Protein AF-A0A0P9CEZ9-F1 (afdb_monomer)

Secondary structure (DSSP, 8-state):
-HHHHHHHHHHHHHHHHHHHHH--SSTHHHHHHHHHHHTS-GGG--SSTHHHHHHHHHHHHHHHHHHHHHHHHHHHHHHHHHHHHHHHHHHHHHHHTTTS------B-HHHHHHHTT--HHHHHHHHHHSTTTSPPEE-TTS-EEB-HHHHHHHHHHHHHHHTT--HHHHHHHHHTT-SSSS-TTSS-HHHHHHHHHHHHHTT--HHHHHHHHT--HHHHHHHHHHHHT-----

Foldseek 3Di:
DVVVVVVVVVVLVVLLVVCVVVDPDPCSVLSVVLVVLVPDDPVPDDPDDDNVVSVVVVVVSVVVVVVVVVVVVVVVVVVVVVVVVVVVVVVVVVVVVPPPPPPQPWADLVRLCVVLVHDSVVSVVCCVLQVVLQDFDDDPVNHGTHGVSNSVLVNLVVLCVVVVNDSVVNNVVSVVDDPDDPDPPPPPVVNVLVLLVVCVVVVDDLVVSCVVSVHDSVVSVVSVVVVVPPDPPD

Sequence (234 aa):
MTYLYIYGVILILLVGVYILSKNKDGKSRNFLYGVNTLLRPHSQLDSSGDDAEAILLLEEMYKEFTLGLEDVQLKNQELQHQVEQMREELASIKGVNAGLPMSASTLTTKDIAHMIGSAESTVRKWEKEFGEYIPKFNDPSGSKRHNEEALRVFFQIKFLRDRRVPTDAIKEELAQGHNESPKKDELDDTAYHQAVQELLNKGLSASEVAQNLGVSVTEIQILQDKLTFTPSIF

Organism: NCBI:txid471514

Radius of gyration: 28.67 Å; Cα contacts (8 Å, |Δi|>4): 119; chains: 1; bounding box: 53×40×86 Å

pLDDT: mean 75.71, std 16.14, range [37.53, 97.75]

Mean predicted aligned error: 18.6 Å

Nearest PDB structures (foldseek):
  3d71-assembly1_A-2  TM=5.070E-01  e=3.505E-02  Bacillus subtilis
  3d6y-assembly1_A  TM=5.618E-01  e=9.653E-02  Bacillus subtilis
  5xql-assembly1_A  TM=5.144E-01  e=7.707E-02  Pseudomonas aeruginosa
  3iao-assembly1_A-2  TM=5.534E-01  e=1.431E-01  Bacillus subtilis
  3d70-assembly1_A-2  TM=5.010E-01  e=1.431E-01  synthetic construct

Structure (mmCIF, N/CA/C/O backbone):
data_AF-A0A0P9CEZ9-F1
#
_entry.id   AF-A0A0P9CEZ9-F1
#
loop_
_atom_site.group_PDB
_atom_site.id
_atom_site.type_symbol
_atom_site.label_atom_id
_at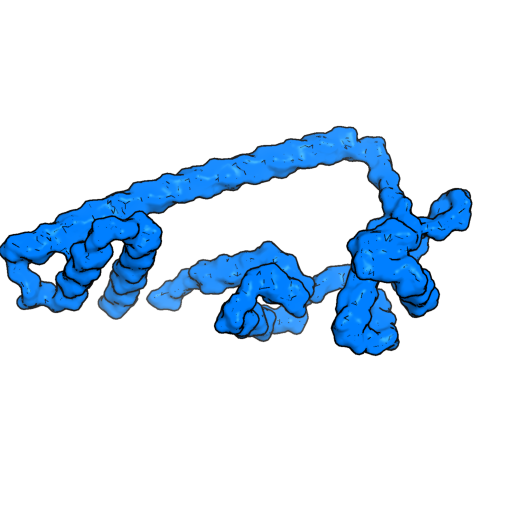om_site.label_alt_id
_atom_site.label_comp_id
_atom_site.label_asym_id
_atom_site.label_entity_id
_atom_site.label_seq_id
_atom_site.pdbx_PDB_ins_code
_atom_site.Cartn_x
_atom_site.Cartn_y
_atom_site.Cartn_z
_atom_site.occupancy
_atom_site.B_iso_or_equiv
_atom_site.auth_seq_id
_atom_site.auth_comp_id
_atom_site.aut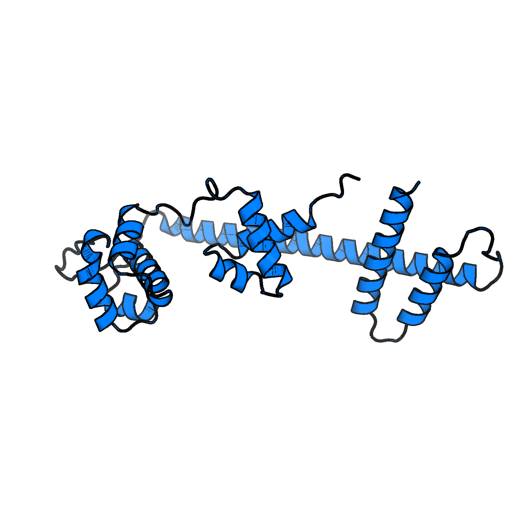h_asym_id
_atom_site.auth_atom_id
_atom_site.pdbx_PDB_model_num
ATOM 1 N N . MET A 1 1 ? 30.380 -13.404 -28.082 1.00 53.84 1 MET A N 1
ATOM 2 C CA . MET A 1 1 ? 29.766 -12.830 -29.302 1.00 53.84 1 MET A CA 1
ATOM 3 C C . MET A 1 1 ? 28.250 -12.700 -29.170 1.00 53.84 1 MET A C 1
ATOM 5 O O . MET A 1 1 ? 27.741 -11.625 -29.433 1.00 53.84 1 MET A O 1
ATOM 9 N N . THR A 1 2 ? 27.528 -13.726 -28.708 1.00 59.88 2 THR A N 1
ATOM 10 C CA . THR A 1 2 ? 26.059 -13.700 -28.527 1.00 59.88 2 THR A CA 1
ATOM 11 C C . THR A 1 2 ? 25.557 -12.655 -27.525 1.00 59.88 2 THR A C 1
ATOM 13 O O . THR A 1 2 ? 24.589 -11.964 -27.815 1.00 59.88 2 THR A O 1
ATOM 16 N N . TYR A 1 3 ? 26.236 -12.471 -26.391 1.00 51.69 3 TYR A N 1
ATOM 17 C CA . TYR A 1 3 ? 25.799 -11.516 -25.363 1.00 51.69 3 TYR A CA 1
ATOM 18 C C . TYR A 1 3 ? 25.870 -10.054 -25.814 1.00 51.69 3 TYR A C 1
ATOM 20 O O . TYR A 1 3 ? 24.911 -9.314 -25.638 1.00 51.69 3 TYR A O 1
ATOM 28 N N . LEU A 1 4 ? 26.949 -9.656 -26.497 1.00 62.66 4 LEU A N 1
ATOM 29 C CA . LEU A 1 4 ? 27.101 -8.294 -27.026 1.00 62.66 4 LEU A CA 1
ATOM 30 C C . LEU A 1 4 ? 25.961 -7.924 -27.993 1.00 62.66 4 LEU A C 1
ATOM 32 O O . LEU A 1 4 ? 25.477 -6.796 -27.989 1.00 62.66 4 LEU A O 1
ATOM 36 N N . TYR A 1 5 ? 25.503 -8.901 -28.780 1.00 68.19 5 TYR A N 1
ATOM 37 C CA . TYR A 1 5 ? 24.380 -8.736 -29.697 1.00 68.19 5 TYR A CA 1
ATOM 38 C C . TYR A 1 5 ? 23.050 -8.561 -28.949 1.00 68.19 5 TYR A C 1
ATOM 40 O O . TYR A 1 5 ? 22.277 -7.665 -29.275 1.00 68.19 5 TYR A O 1
ATOM 48 N N . ILE A 1 6 ? 22.806 -9.359 -27.904 1.00 64.75 6 ILE A N 1
ATOM 49 C CA . ILE A 1 6 ? 21.591 -9.264 -27.079 1.00 64.75 6 ILE A CA 1
ATOM 50 C C . ILE A 1 6 ? 21.513 -7.898 -26.378 1.00 64.75 6 ILE A C 1
ATOM 52 O O . ILE A 1 6 ? 20.481 -7.233 -26.461 1.00 64.75 6 ILE A O 1
ATOM 56 N N . TYR A 1 7 ? 22.608 -7.437 -25.764 1.00 67.62 7 TYR A N 1
ATOM 57 C CA . TYR A 1 7 ? 22.658 -6.120 -25.117 1.00 67.62 7 TYR A CA 1
ATOM 58 C C . TYR A 1 7 ? 22.457 -4.972 -26.115 1.00 67.62 7 TYR A C 1
ATOM 60 O O . TYR A 1 7 ? 21.738 -4.020 -25.813 1.00 67.62 7 TYR A O 1
ATOM 68 N N . GLY A 1 8 ? 23.016 -5.085 -27.326 1.00 73.31 8 GLY A N 1
ATOM 69 C CA . GLY A 1 8 ? 22.790 -4.115 -28.399 1.00 73.31 8 GLY A CA 1
ATOM 70 C C . GLY A 1 8 ? 21.319 -4.025 -28.815 1.00 73.31 8 GLY A C 1
ATOM 71 O O . GLY A 1 8 ? 20.773 -2.930 -28.923 1.00 73.31 8 GLY A O 1
ATOM 72 N N . VAL A 1 9 ? 20.643 -5.167 -28.974 1.00 71.25 9 VAL A N 1
ATOM 73 C CA . VAL A 1 9 ? 19.217 -5.213 -29.341 1.00 71.25 9 VAL A CA 1
ATOM 74 C C . VAL A 1 9 ? 18.332 -4.624 -28.238 1.00 71.25 9 VAL A C 1
ATOM 76 O O . VAL A 1 9 ? 17.418 -3.857 -28.535 1.00 71.25 9 VAL A O 1
ATOM 79 N N . ILE A 1 10 ? 18.615 -4.926 -26.967 1.00 73.56 10 ILE A N 1
ATOM 80 C CA . ILE A 1 10 ? 17.861 -4.377 -25.829 1.00 73.56 10 ILE A CA 1
ATOM 81 C C . ILE A 1 10 ? 18.022 -2.853 -25.751 1.00 73.56 10 ILE A C 1
ATOM 83 O O . ILE A 1 10 ? 17.029 -2.142 -25.595 1.00 73.56 10 ILE A O 1
ATOM 87 N N . LEU A 1 11 ? 19.245 -2.340 -25.914 1.00 75.31 11 LEU A N 1
ATOM 88 C CA . LEU A 1 11 ? 19.515 -0.901 -25.915 1.00 75.31 11 LEU A CA 1
ATOM 89 C C . LEU A 1 11 ? 18.740 -0.190 -27.035 1.00 75.31 11 LEU A C 1
ATOM 91 O O . LEU A 1 11 ? 18.085 0.822 -26.791 1.00 75.31 11 LEU A O 1
ATOM 95 N N . ILE A 1 12 ? 18.754 -0.756 -28.245 1.00 76.44 12 ILE A N 1
ATOM 96 C CA . ILE A 1 12 ? 18.021 -0.230 -29.404 1.00 76.44 12 ILE A CA 1
ATOM 97 C C . ILE A 1 12 ? 16.508 -0.184 -29.136 1.00 76.44 12 ILE A C 1
ATOM 99 O O . ILE A 1 12 ? 15.851 0.803 -29.472 1.00 76.44 12 ILE A O 1
ATOM 103 N N . LEU A 1 13 ? 15.949 -1.220 -28.502 1.00 76.75 13 LEU A N 1
ATOM 104 C CA . LEU A 1 13 ? 14.529 -1.263 -28.145 1.00 76.75 13 LEU A CA 1
ATOM 105 C C . LEU A 1 13 ? 14.163 -0.201 -27.102 1.00 76.75 13 LEU A C 1
ATOM 107 O O . LEU A 1 13 ? 13.154 0.484 -27.267 1.00 76.75 13 LEU A O 1
ATOM 111 N N . LEU A 1 14 ? 14.984 -0.021 -26.063 1.00 75.00 14 LEU A N 1
ATOM 112 C CA . LEU A 1 14 ? 14.752 0.990 -25.024 1.00 75.00 14 LEU A CA 1
ATOM 113 C C . LEU A 1 14 ? 14.814 2.414 -25.588 1.00 75.00 14 LEU A C 1
ATOM 115 O O . LEU A 1 14 ? 13.934 3.230 -25.302 1.00 75.00 14 LEU A O 1
ATOM 119 N N . VAL A 1 15 ? 15.799 2.689 -26.446 1.00 73.38 15 VAL A N 1
ATOM 120 C CA . VAL A 1 15 ? 15.917 3.966 -27.162 1.00 73.38 15 VAL A CA 1
ATOM 121 C C . VAL A 1 15 ? 14.693 4.181 -28.062 1.00 73.38 15 VAL A C 1
ATOM 123 O O . VAL A 1 15 ? 14.093 5.255 -28.042 1.00 73.38 15 VAL A O 1
ATOM 126 N N . GLY A 1 16 ? 14.236 3.143 -28.769 1.00 71.56 16 GLY A N 1
ATOM 127 C CA . GLY A 1 16 ? 13.037 3.211 -29.606 1.00 71.56 16 GLY A CA 1
ATOM 128 C C . GLY A 1 16 ? 11.755 3.519 -28.838 1.00 71.56 16 GLY A C 1
ATOM 129 O O . GLY A 1 16 ? 10.977 4.373 -29.264 1.00 71.56 16 GLY A O 1
ATOM 130 N N . VAL A 1 17 ? 11.548 2.887 -27.681 1.00 75.69 17 VAL A N 1
ATOM 131 C CA . VAL A 1 17 ? 10.400 3.170 -26.804 1.00 75.69 17 VAL A CA 1
ATOM 132 C C . VAL A 1 17 ? 10.460 4.602 -26.266 1.00 75.69 17 VAL A C 1
ATOM 134 O O . VAL A 1 17 ? 9.444 5.300 -26.279 1.00 75.69 17 VAL A O 1
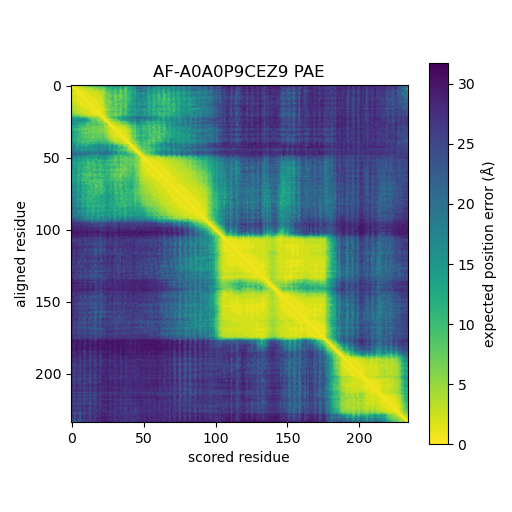ATOM 137 N N . TYR A 1 18 ? 11.639 5.073 -25.851 1.00 74.19 18 TYR A N 1
ATOM 138 C CA . TYR A 1 18 ? 11.831 6.449 -25.388 1.00 74.19 18 TYR A CA 1
ATOM 139 C C . TYR A 1 18 ? 11.480 7.476 -26.475 1.00 74.19 18 TYR A C 1
ATOM 141 O O . TYR A 1 18 ? 10.732 8.425 -26.230 1.00 74.19 18 TYR A O 1
ATOM 149 N N . ILE A 1 19 ? 11.958 7.259 -27.701 1.00 67.00 19 ILE A N 1
ATOM 150 C CA . ILE A 1 19 ? 11.694 8.147 -28.838 1.00 67.00 19 ILE A CA 1
ATOM 151 C C . ILE A 1 19 ? 10.211 8.132 -29.209 1.00 67.00 19 ILE A C 1
ATOM 153 O O . ILE A 1 19 ? 9.634 9.196 -29.424 1.00 67.00 19 ILE A O 1
ATOM 157 N N . LEU A 1 20 ? 9.577 6.956 -29.263 1.00 69.06 20 LEU A N 1
ATOM 158 C CA . LEU A 1 20 ? 8.142 6.831 -29.549 1.00 69.06 20 LEU A CA 1
ATOM 159 C C . LEU A 1 20 ? 7.277 7.523 -28.486 1.00 69.06 20 LEU A C 1
ATOM 161 O O . LEU A 1 20 ? 6.241 8.090 -28.817 1.00 69.06 20 LEU A O 1
ATOM 165 N N . SER A 1 21 ? 7.720 7.515 -27.228 1.00 72.44 21 SER A N 1
ATOM 166 C CA . SER A 1 21 ? 7.066 8.217 -26.119 1.00 72.44 21 SER A CA 1
ATOM 167 C C . SER A 1 21 ? 7.176 9.746 -26.240 1.00 72.44 21 SER A C 1
ATOM 169 O O . SER A 1 21 ? 6.230 10.471 -25.924 1.00 72.44 21 SER A O 1
ATOM 171 N N . LYS A 1 22 ? 8.310 10.253 -26.742 1.00 67.38 22 LYS A N 1
ATOM 172 C CA . LYS A 1 22 ? 8.598 11.695 -26.852 1.00 67.38 22 LYS A CA 1
ATOM 173 C C . LYS A 1 22 ? 8.140 12.342 -28.164 1.00 67.38 22 LYS A C 1
ATOM 175 O O . LYS A 1 22 ? 7.809 13.525 -28.151 1.00 67.38 22 LYS A O 1
ATOM 180 N N . ASN A 1 23 ? 8.111 11.618 -29.285 1.00 60.94 23 ASN A N 1
ATOM 181 C CA . ASN A 1 23 ? 7.825 12.191 -30.606 1.00 60.94 23 ASN A CA 1
ATOM 182 C C . ASN A 1 23 ? 6.367 11.990 -31.042 1.00 60.94 23 ASN A C 1
ATOM 184 O O . ASN A 1 23 ? 5.989 10.911 -31.495 1.00 60.94 23 ASN A O 1
ATOM 188 N N . LYS A 1 24 ? 5.577 13.070 -31.031 1.00 58.19 24 LYS A N 1
ATOM 189 C CA . LYS A 1 24 ? 4.274 13.132 -31.723 1.00 58.19 24 LYS A CA 1
ATOM 190 C C . LYS A 1 24 ? 4.394 13.476 -33.221 1.00 58.19 24 LYS A C 1
ATOM 192 O O . LYS A 1 24 ? 3.419 13.325 -33.951 1.00 58.19 24 LYS A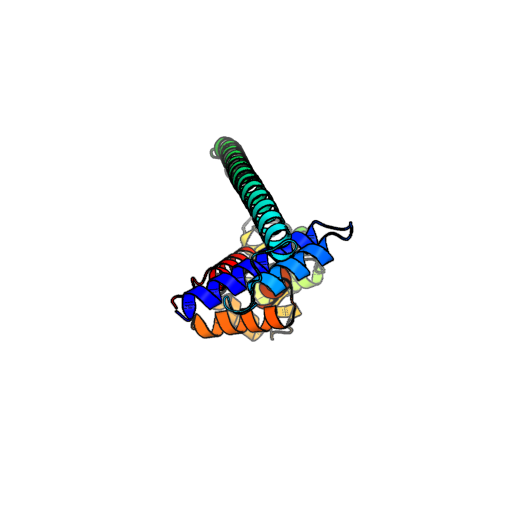 O 1
ATOM 197 N N . ASP A 1 25 ? 5.591 13.841 -33.696 1.00 57.47 25 ASP A N 1
ATOM 198 C CA . ASP A 1 25 ? 5.777 14.600 -34.947 1.00 57.47 25 ASP A CA 1
ATOM 199 C C . ASP A 1 25 ? 6.390 13.801 -36.122 1.00 57.47 25 ASP A C 1
ATOM 201 O O . ASP A 1 25 ? 7.078 14.348 -36.979 1.00 57.47 25 ASP A O 1
ATOM 205 N N . GLY A 1 26 ? 6.172 12.483 -36.201 1.00 56.62 26 GLY A N 1
ATOM 206 C CA . GLY A 1 26 ? 6.503 11.695 -37.407 1.00 56.62 26 GLY A CA 1
ATOM 207 C C . GLY A 1 26 ? 7.975 11.281 -37.596 1.00 56.62 26 GLY A C 1
ATOM 208 O O . GLY A 1 26 ? 8.272 10.505 -38.506 1.00 56.62 26 GLY A O 1
ATOM 209 N N . LYS A 1 27 ? 8.888 11.683 -36.701 1.00 58.06 27 LYS A N 1
ATOM 210 C CA . LYS A 1 27 ? 1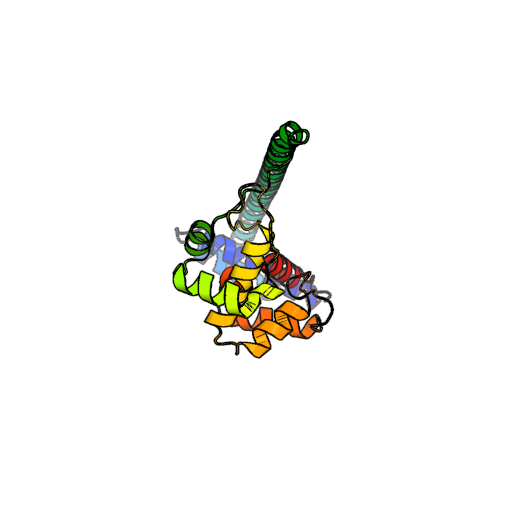0.308 11.254 -36.683 1.00 58.06 27 LYS A CA 1
ATOM 211 C C . LYS A 1 27 ? 10.522 9.753 -36.396 1.00 58.06 27 LYS A C 1
ATOM 213 O O . LYS A 1 27 ? 11.623 9.239 -36.578 1.00 58.06 27 LYS A O 1
ATOM 218 N N . SER A 1 28 ? 9.478 9.024 -35.991 1.00 62.16 28 SER A N 1
ATOM 219 C CA . SER A 1 28 ? 9.532 7.580 -35.715 1.00 62.16 28 SER A CA 1
ATOM 220 C C . SER A 1 28 ? 9.876 6.730 -36.945 1.00 62.16 28 SER A C 1
ATOM 222 O O . SER A 1 28 ? 10.498 5.680 -36.802 1.00 62.16 28 SER A O 1
ATOM 224 N N . ARG A 1 29 ? 9.528 7.187 -38.158 1.00 61.91 29 ARG A N 1
ATOM 225 C CA . ARG A 1 29 ? 9.850 6.469 -39.406 1.00 61.91 29 ARG A CA 1
ATOM 226 C C . ARG A 1 29 ? 11.350 6.443 -39.696 1.00 61.91 29 ARG A C 1
ATOM 228 O O . ARG A 1 29 ? 11.866 5.390 -40.057 1.00 61.91 29 ARG A O 1
ATOM 235 N N . ASN A 1 30 ? 12.043 7.558 -39.477 1.00 61.47 30 ASN A N 1
ATOM 236 C CA . ASN A 1 30 ? 13.483 7.655 -39.725 1.00 61.47 30 ASN A CA 1
ATOM 237 C C . ASN A 1 30 ? 14.283 6.849 -38.690 1.00 61.47 30 ASN A C 1
ATOM 239 O O . ASN A 1 30 ? 15.271 6.213 -39.042 1.00 61.47 30 ASN A O 1
ATOM 243 N N . PHE A 1 31 ? 13.805 6.784 -37.441 1.00 63.75 31 PHE A N 1
ATOM 244 C CA . PHE A 1 31 ? 14.401 5.925 -36.415 1.00 63.75 31 PHE A CA 1
ATOM 245 C C . PHE A 1 31 ? 14.290 4.435 -36.767 1.00 63.75 31 PHE A C 1
ATOM 247 O O . PHE A 1 31 ? 15.283 3.714 -36.730 1.00 63.75 31 PHE A O 1
ATOM 254 N N . LEU A 1 32 ? 13.097 3.971 -37.161 1.00 65.81 32 LEU A N 1
ATOM 255 C CA . LEU A 1 32 ? 12.902 2.578 -37.581 1.00 65.81 32 LEU A CA 1
ATOM 256 C C . LEU A 1 32 ? 13.760 2.224 -38.801 1.00 65.81 32 LEU A C 1
ATOM 258 O O . LEU A 1 32 ? 14.251 1.101 -38.890 1.00 65.81 32 LEU A O 1
ATOM 262 N N . TYR A 1 33 ? 13.967 3.178 -39.713 1.00 66.44 33 TYR A N 1
ATOM 263 C CA . TYR A 1 33 ? 14.865 3.006 -40.850 1.00 66.44 33 TYR A CA 1
ATOM 264 C C . TYR A 1 33 ? 16.323 2.831 -40.397 1.00 66.44 33 TYR A C 1
ATOM 266 O O . TYR A 1 33 ? 16.945 1.837 -40.759 1.00 66.44 33 TYR A O 1
ATOM 274 N N . GLY A 1 34 ? 16.830 3.706 -39.518 1.00 63.91 34 GLY A N 1
ATOM 275 C CA . GLY A 1 34 ? 18.191 3.603 -38.974 1.00 63.91 34 GLY A CA 1
ATOM 276 C C . GLY A 1 34 ? 18.445 2.321 -38.174 1.00 63.91 34 GLY A C 1
ATOM 277 O O . GLY A 1 34 ? 19.480 1.678 -38.341 1.00 63.91 34 GLY A O 1
ATOM 278 N N . VAL A 1 35 ? 17.471 1.876 -37.373 1.00 66.12 35 VAL A N 1
ATOM 279 C CA . VAL A 1 35 ? 17.551 0.589 -36.659 1.00 66.12 35 VAL A CA 1
ATOM 280 C C . VAL A 1 35 ? 17.603 -0.589 -37.631 1.00 66.12 35 VAL A C 1
ATOM 282 O O . VAL A 1 35 ? 18.395 -1.511 -37.443 1.00 66.12 35 VAL A O 1
ATOM 285 N N . ASN A 1 36 ? 16.789 -0.565 -38.687 1.00 66.31 36 ASN A N 1
ATOM 286 C CA . ASN A 1 36 ? 16.784 -1.626 -39.689 1.00 66.31 36 ASN A CA 1
ATOM 287 C C . ASN A 1 36 ? 18.107 -1.675 -40.475 1.00 66.31 36 ASN A C 1
ATOM 289 O O . ASN A 1 36 ? 18.580 -2.762 -40.794 1.00 66.31 36 ASN A O 1
ATOM 293 N N . THR A 1 37 ? 18.737 -0.524 -40.731 1.00 65.62 37 THR A N 1
ATOM 294 C CA . THR A 1 37 ? 20.077 -0.443 -41.334 1.00 65.62 37 THR A CA 1
ATOM 295 C C . THR A 1 37 ? 21.151 -1.041 -40.419 1.00 65.62 37 THR A C 1
ATOM 297 O O . THR A 1 37 ? 21.967 -1.830 -40.887 1.00 65.62 37 THR A O 1
ATOM 300 N N . LEU A 1 38 ? 21.115 -0.775 -39.108 1.00 59.38 38 LEU A N 1
ATOM 301 C CA . LEU A 1 38 ? 22.063 -1.361 -38.142 1.00 59.38 38 LEU A CA 1
ATOM 302 C C . LEU A 1 38 ? 21.937 -2.881 -37.984 1.00 59.38 38 LEU A C 1
ATOM 304 O O . LEU A 1 38 ? 22.911 -3.549 -37.642 1.00 59.38 38 LEU A O 1
ATOM 308 N N . LEU A 1 39 ? 20.745 -3.429 -38.222 1.00 65.44 39 LEU A N 1
ATOM 309 C CA . LEU A 1 39 ? 20.491 -4.870 -38.176 1.00 65.44 39 LEU A CA 1
ATOM 310 C C . LEU A 1 39 ? 20.911 -5.594 -39.467 1.00 65.44 39 LEU A C 1
ATOM 312 O O . LEU A 1 39 ? 20.898 -6.828 -39.498 1.00 65.44 39 LEU A O 1
ATOM 316 N N . ARG A 1 40 ? 21.292 -4.870 -40.533 1.00 65.19 40 ARG A N 1
ATOM 317 C CA . ARG A 1 40 ? 21.790 -5.503 -41.761 1.00 65.19 40 ARG A CA 1
ATOM 318 C C . ARG A 1 40 ? 23.195 -6.077 -41.548 1.00 65.19 40 ARG A C 1
ATOM 320 O O . ARG A 1 40 ? 24.030 -5.451 -40.893 1.00 65.19 40 ARG A O 1
ATOM 327 N N . PRO A 1 41 ? 23.503 -7.251 -42.133 1.00 62.03 41 PRO A N 1
ATOM 328 C CA . PRO A 1 41 ? 24.854 -7.800 -42.108 1.00 62.03 41 PRO A CA 1
ATOM 329 C C . PRO A 1 41 ? 25.851 -6.784 -42.679 1.00 62.03 41 PRO A C 1
ATOM 331 O O . PRO A 1 41 ? 25.633 -6.268 -43.774 1.00 62.03 41 PRO A O 1
ATOM 334 N N . HIS A 1 42 ? 26.965 -6.529 -41.983 1.00 54.00 42 HIS A N 1
ATOM 335 C CA . HIS A 1 42 ? 27.961 -5.516 -42.375 1.00 54.00 42 HIS A CA 1
ATOM 336 C C . HIS A 1 42 ? 28.536 -5.690 -43.794 1.00 54.00 42 HIS A C 1
ATOM 338 O O . HIS A 1 42 ? 29.088 -4.750 -44.349 1.00 54.00 42 HIS A O 1
ATOM 344 N N . SER A 1 43 ? 28.381 -6.866 -44.410 1.00 49.34 43 SER A N 1
ATOM 345 C CA . SER A 1 43 ? 28.750 -7.134 -45.805 1.00 49.34 43 SER A CA 1
ATOM 346 C C . SER A 1 43 ? 27.786 -6.543 -46.850 1.00 49.34 43 SER A C 1
ATOM 348 O O . SER A 1 43 ? 28.007 -6.753 -48.038 1.00 49.34 43 SER A O 1
ATOM 350 N N . GLN A 1 44 ? 26.692 -5.893 -46.432 1.00 56.62 44 GLN A N 1
ATOM 351 C CA . GLN A 1 44 ? 25.642 -5.334 -47.302 1.00 56.62 44 GLN A CA 1
ATOM 352 C C . GLN A 1 44 ? 25.424 -3.824 -47.123 1.00 56.62 44 GLN A C 1
ATOM 354 O O . GLN A 1 44 ? 24.510 -3.277 -47.735 1.00 56.62 44 GLN A O 1
ATOM 359 N N . LEU A 1 45 ? 26.217 -3.166 -46.275 1.00 57.12 45 LEU A N 1
ATOM 360 C CA . LEU A 1 45 ? 26.164 -1.715 -46.112 1.00 57.12 45 LEU A CA 1
ATOM 361 C C . LEU A 1 45 ? 26.993 -1.088 -47.230 1.00 57.12 45 LEU A C 1
ATOM 363 O O . LEU A 1 45 ? 28.204 -1.308 -47.304 1.00 57.12 45 LEU A O 1
ATOM 367 N N . ASP A 1 46 ? 26.328 -0.363 -48.123 1.00 57.81 46 ASP A N 1
ATOM 368 C CA . ASP A 1 46 ? 27.011 0.373 -49.179 1.00 57.81 46 ASP A CA 1
ATOM 369 C C . ASP A 1 46 ? 27.542 1.666 -48.556 1.00 57.81 46 ASP A C 1
ATOM 371 O O . ASP A 1 46 ? 26.816 2.389 -47.875 1.00 57.81 46 ASP A O 1
ATOM 375 N N . SER A 1 47 ? 28.823 1.978 -48.736 1.00 56.88 47 SER A N 1
ATOM 376 C CA . SER A 1 47 ? 29.462 3.129 -48.079 1.00 56.88 47 SER A CA 1
ATOM 377 C C . SER A 1 47 ? 29.012 4.485 -48.649 1.00 56.88 47 SER A C 1
ATOM 379 O O . SER A 1 47 ? 29.711 5.483 -48.471 1.00 56.88 47 SER A O 1
ATOM 381 N N . SER A 1 48 ? 27.899 4.536 -49.389 1.00 60.47 48 SER A N 1
ATOM 382 C CA . SER A 1 48 ? 27.439 5.717 -50.115 1.00 60.47 48 SER A CA 1
ATOM 383 C C . SER A 1 48 ? 26.034 6.168 -49.695 1.00 60.47 48 SER A C 1
ATOM 385 O O . SER A 1 48 ? 25.083 5.393 -49.672 1.00 60.47 48 SER A O 1
ATOM 387 N N . GLY A 1 49 ? 25.936 7.463 -49.374 1.00 64.00 49 GLY A N 1
ATOM 388 C CA . GLY A 1 49 ? 24.698 8.240 -49.269 1.00 64.00 49 GLY A CA 1
ATOM 389 C C . GLY A 1 49 ? 23.834 7.948 -48.046 1.00 64.00 49 GLY A C 1
ATOM 390 O O . GLY A 1 49 ? 23.984 8.589 -47.007 1.00 64.00 49 GLY A O 1
ATOM 391 N N . ASP A 1 50 ? 22.920 6.994 -48.189 1.00 67.31 50 ASP A N 1
ATOM 392 C CA . ASP A 1 50 ? 21.738 6.887 -47.327 1.00 67.31 50 ASP A CA 1
ATOM 393 C C . ASP A 1 50 ? 22.035 6.171 -45.999 1.00 67.31 50 ASP A C 1
ATOM 395 O O . ASP A 1 50 ? 21.498 6.533 -44.950 1.00 67.31 50 ASP A O 1
ATOM 399 N N . ASP A 1 51 ? 22.936 5.183 -46.014 1.00 68.00 51 ASP A N 1
ATOM 400 C CA . ASP A 1 51 ? 23.323 4.445 -44.805 1.00 68.00 51 ASP A CA 1
ATOM 401 C C . ASP A 1 51 ? 24.177 5.319 -43.864 1.00 68.00 51 ASP A C 1
ATOM 403 O O . ASP A 1 51 ? 24.060 5.222 -42.641 1.00 68.00 51 ASP A O 1
ATOM 407 N N . ALA A 1 52 ? 24.986 6.231 -44.416 1.00 71.62 52 ALA A N 1
ATOM 408 C CA . ALA A 1 52 ? 25.787 7.176 -43.635 1.00 71.62 52 ALA A CA 1
ATOM 409 C C . ALA A 1 52 ? 24.916 8.238 -42.942 1.00 71.62 52 ALA A C 1
ATOM 411 O O . ALA A 1 52 ? 25.145 8.555 -41.774 1.00 71.62 52 ALA A O 1
ATOM 412 N N . GLU A 1 53 ? 23.892 8.752 -43.630 1.00 76.00 53 GLU A N 1
ATOM 413 C CA . GLU A 1 53 ? 22.932 9.698 -43.048 1.00 76.00 53 GLU A CA 1
ATOM 414 C C . GLU A 1 53 ? 22.105 9.040 -41.931 1.00 76.00 53 GLU A C 1
ATOM 416 O O . GLU A 1 53 ? 21.915 9.629 -40.864 1.00 76.00 53 GLU A O 1
ATOM 421 N N . ALA A 1 54 ? 21.690 7.783 -42.121 1.00 70.44 54 ALA A N 1
ATOM 422 C CA . ALA A 1 54 ? 20.975 7.018 -41.102 1.00 70.44 54 ALA A CA 1
ATOM 423 C C . ALA A 1 54 ? 21.818 6.772 -39.836 1.00 70.44 54 ALA A C 1
ATOM 425 O O . ALA A 1 54 ? 21.292 6.857 -38.724 1.00 70.44 54 ALA A O 1
ATOM 426 N N . ILE A 1 55 ? 23.120 6.497 -39.989 1.00 73.06 55 ILE A N 1
ATOM 427 C CA . ILE A 1 55 ? 24.046 6.326 -38.859 1.00 73.06 55 ILE A CA 1
ATOM 428 C C . ILE A 1 55 ? 24.245 7.649 -38.110 1.00 73.06 55 ILE A C 1
ATOM 430 O O . ILE A 1 55 ? 24.132 7.665 -36.885 1.00 73.06 55 ILE A O 1
ATOM 434 N N . LEU A 1 56 ? 24.478 8.760 -38.821 1.00 76.69 56 LEU A N 1
ATOM 435 C CA . LEU A 1 56 ? 24.643 10.082 -38.201 1.00 76.69 56 LEU A CA 1
ATOM 436 C C . LEU A 1 56 ? 23.399 10.511 -37.416 1.00 76.69 56 LEU A C 1
ATOM 438 O O . LEU A 1 56 ? 23.521 10.994 -36.290 1.00 76.69 56 LEU A O 1
ATOM 442 N N . LEU A 1 57 ? 22.205 10.277 -37.970 1.00 76.00 57 LEU A N 1
ATOM 443 C CA . LEU A 1 57 ? 20.951 10.545 -37.270 1.00 76.00 57 LEU A CA 1
ATOM 444 C C . LEU A 1 57 ? 20.847 9.715 -35.984 1.00 76.00 57 LEU A C 1
ATOM 446 O O . LEU A 1 57 ? 20.426 10.220 -34.947 1.00 76.00 57 LEU A O 1
ATOM 450 N N . LEU A 1 58 ? 21.244 8.444 -36.026 1.00 71.44 58 LEU A N 1
ATOM 451 C CA . LEU A 1 58 ? 21.179 7.568 -34.860 1.00 71.44 58 LEU A CA 1
ATOM 452 C C . LEU A 1 58 ? 22.191 7.968 -33.775 1.00 71.44 58 LEU A C 1
ATOM 454 O O . LEU A 1 58 ? 21.856 7.921 -32.591 1.00 71.44 58 LEU A O 1
ATOM 458 N N . GLU A 1 59 ? 23.386 8.426 -34.159 1.00 76.38 59 GLU A N 1
ATOM 459 C CA . GLU A 1 59 ? 24.355 9.019 -33.228 1.00 76.38 59 GLU A CA 1
ATOM 460 C C . GLU A 1 59 ? 23.821 10.298 -32.570 1.00 76.38 59 GLU A C 1
ATOM 462 O O . GLU A 1 59 ? 23.990 10.485 -31.363 1.00 76.38 59 GLU A O 1
ATOM 467 N N . GLU A 1 60 ? 23.165 11.177 -33.333 1.00 80.00 60 GLU A N 1
ATOM 468 C CA . GLU A 1 60 ? 22.548 12.399 -32.806 1.00 80.00 60 GLU A CA 1
ATOM 469 C C . GLU A 1 60 ? 21.424 12.071 -31.813 1.00 80.00 60 GLU A C 1
ATOM 471 O O . GLU A 1 60 ? 21.409 12.588 -30.695 1.00 80.00 60 GLU A O 1
ATOM 476 N N . MET A 1 61 ? 20.549 11.123 -32.158 1.00 73.31 61 MET A N 1
ATOM 477 C CA . MET A 1 61 ? 19.476 10.664 -31.271 1.00 73.31 61 MET A CA 1
ATOM 478 C C . MET A 1 61 ? 20.009 9.999 -29.999 1.00 73.31 61 MET A C 1
ATOM 480 O O . MET A 1 61 ? 19.443 10.183 -28.920 1.00 73.31 61 MET A O 1
ATOM 484 N N . TYR A 1 62 ? 21.101 9.238 -30.100 1.00 75.75 62 TYR A N 1
ATOM 485 C CA . TYR A 1 62 ? 21.754 8.652 -28.934 1.00 75.75 62 TYR A CA 1
ATOM 486 C C . TYR A 1 62 ? 22.324 9.736 -28.010 1.00 75.75 62 TYR A C 1
ATOM 488 O O . TYR A 1 62 ? 22.128 9.660 -26.798 1.00 75.75 62 TYR A O 1
ATOM 496 N N . LYS A 1 63 ? 22.955 10.781 -28.565 1.00 80.19 63 LYS A N 1
ATOM 497 C CA . LYS A 1 63 ? 23.440 11.930 -27.780 1.00 80.19 63 LYS A CA 1
ATOM 498 C C . LYS A 1 63 ? 22.300 12.646 -27.054 1.00 80.19 63 LYS A C 1
ATOM 500 O O . LYS A 1 63 ? 22.406 12.874 -25.848 1.00 80.19 63 LYS A O 1
ATOM 505 N N . GLU A 1 64 ? 21.198 12.945 -27.743 1.00 77.69 64 GLU A N 1
ATOM 506 C CA . GLU A 1 64 ? 20.010 13.548 -27.117 1.00 77.69 64 GLU A CA 1
ATOM 507 C C . GLU A 1 64 ? 19.451 12.672 -25.986 1.00 77.69 64 GLU A C 1
ATOM 509 O O . GLU A 1 64 ? 19.115 13.176 -24.913 1.00 77.69 64 GLU A O 1
ATOM 514 N N . PHE A 1 65 ? 19.391 11.354 -26.194 1.00 74.62 65 PHE A N 1
ATOM 515 C CA . PHE A 1 65 ? 18.953 10.410 -25.169 1.00 74.62 65 PHE A CA 1
ATOM 516 C C . PHE A 1 65 ? 19.868 10.424 -23.940 1.00 74.62 65 PHE A C 1
ATOM 518 O O . PHE A 1 65 ? 19.372 10.478 -22.814 1.00 74.62 65 PHE A O 1
ATOM 525 N N . THR A 1 66 ? 21.191 10.418 -24.137 1.00 77.75 66 THR A N 1
ATOM 526 C CA . THR A 1 66 ? 22.151 10.463 -23.023 1.00 77.75 66 THR A CA 1
ATOM 527 C C . THR A 1 66 ? 22.045 11.754 -22.215 1.00 77.75 66 THR A C 1
ATOM 529 O O . THR A 1 66 ? 21.995 11.684 -20.990 1.00 77.75 66 THR A O 1
ATOM 532 N N . LEU A 1 67 ? 21.889 12.908 -22.874 1.00 80.62 67 LEU A N 1
ATOM 533 C CA . LEU A 1 67 ? 21.656 14.186 -22.191 1.00 80.62 67 LEU A CA 1
ATOM 534 C C . LEU A 1 67 ? 20.338 14.167 -21.402 1.00 80.62 67 LEU A C 1
ATOM 536 O O . LEU A 1 67 ? 20.285 14.588 -20.250 1.00 80.62 67 LEU A O 1
ATOM 540 N N . GLY A 1 68 ? 19.276 13.604 -21.985 1.00 78.56 68 GLY A N 1
ATOM 541 C CA . GLY A 1 68 ? 17.997 13.448 -21.294 1.00 78.56 68 GLY A CA 1
ATOM 542 C C . GLY A 1 68 ? 18.071 12.529 -20.068 1.00 78.56 68 GLY A C 1
ATOM 543 O O . GLY A 1 68 ? 17.338 12.746 -19.103 1.00 78.56 68 GLY A O 1
ATOM 544 N N . LEU A 1 69 ? 18.938 11.511 -20.082 1.00 76.00 69 LEU A N 1
ATOM 545 C CA . LEU A 1 69 ? 19.182 10.659 -18.917 1.00 76.00 69 LEU A CA 1
ATOM 546 C C . LEU A 1 69 ? 19.916 11.407 -17.801 1.00 76.00 69 LEU A C 1
ATOM 548 O O . LEU A 1 69 ? 19.541 11.245 -16.639 1.00 76.00 69 LEU A O 1
ATOM 552 N N . GLU A 1 70 ? 20.911 12.229 -18.135 1.00 85.88 70 GLU A N 1
ATOM 553 C CA . GLU A 1 70 ? 21.636 13.054 -17.160 1.00 85.88 70 GLU A CA 1
ATOM 554 C C . GLU A 1 70 ? 20.693 14.037 -16.446 1.00 85.88 70 GLU A C 1
ATOM 556 O O . GLU A 1 70 ? 20.691 14.101 -15.215 1.00 85.88 70 GLU A O 1
ATOM 561 N N . ASP A 1 71 ? 19.801 14.705 -17.184 1.00 86.62 71 ASP A N 1
ATOM 562 C CA . ASP A 1 71 ? 18.782 15.597 -16.610 1.00 86.62 71 ASP A CA 1
ATOM 563 C C . ASP A 1 71 ? 17.835 14.862 -15.645 1.00 86.62 71 ASP A C 1
ATOM 565 O O . ASP A 1 71 ? 17.483 15.368 -14.574 1.00 86.62 71 ASP A O 1
ATOM 569 N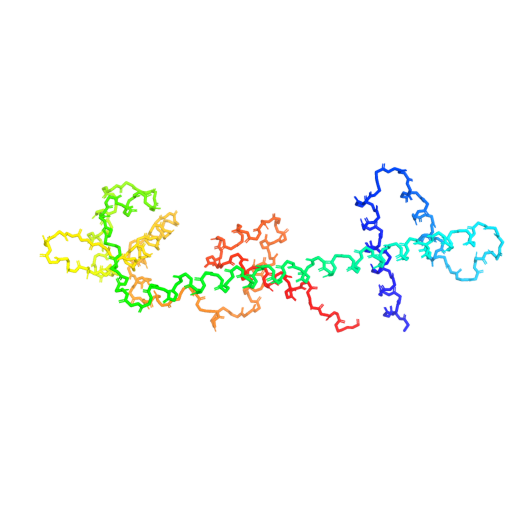 N . VAL A 1 72 ? 17.412 13.644 -16.003 1.00 82.38 72 VAL A N 1
ATOM 570 C CA . VAL A 1 72 ? 16.549 12.817 -15.144 1.00 82.38 72 VAL A CA 1
ATOM 571 C C . VAL A 1 72 ? 17.291 12.379 -13.882 1.00 82.38 72 VAL A C 1
ATOM 573 O O . VAL A 1 72 ? 16.711 12.397 -12.794 1.00 82.38 72 VAL A O 1
ATOM 576 N N . GLN A 1 73 ? 18.567 12.008 -14.000 1.00 84.88 73 GLN A N 1
ATOM 577 C CA . GLN A 1 73 ? 19.398 11.656 -12.849 1.00 84.88 73 GLN A CA 1
ATOM 578 C C . GLN A 1 73 ? 19.574 12.845 -11.903 1.00 84.88 73 GLN A C 1
ATOM 580 O O . GLN A 1 73 ? 19.382 12.687 -10.696 1.00 84.88 73 GLN A O 1
ATOM 585 N N . LEU A 1 74 ? 19.853 14.034 -12.443 1.00 93.12 74 LEU A N 1
ATOM 586 C CA . LEU A 1 74 ? 19.978 15.263 -11.662 1.00 93.12 74 LEU A CA 1
ATOM 587 C C . LEU A 1 74 ? 18.679 15.579 -10.907 1.00 93.12 74 LEU A C 1
ATOM 589 O O . LEU A 1 74 ? 18.699 15.840 -9.704 1.00 93.12 74 LEU A O 1
ATOM 593 N N . LYS A 1 75 ? 17.529 15.471 -11.579 1.00 91.38 75 LYS A N 1
ATOM 594 C CA . LYS A 1 75 ? 16.221 15.714 -10.956 1.00 91.38 75 LYS A CA 1
ATOM 595 C C . LYS A 1 75 ? 15.878 14.698 -9.864 1.00 91.38 75 LYS A C 1
ATOM 597 O O . LYS A 1 75 ? 15.272 15.056 -8.856 1.00 91.38 75 LYS A O 1
ATOM 602 N N . ASN A 1 76 ? 16.273 13.438 -10.036 1.00 85.12 76 ASN A N 1
ATOM 603 C CA . ASN A 1 76 ? 16.111 12.424 -8.994 1.00 85.12 76 ASN A CA 1
ATOM 604 C C . ASN A 1 76 ? 16.972 12.727 -7.761 1.00 85.12 76 ASN A C 1
ATOM 606 O O . ASN A 1 76 ? 16.493 12.557 -6.642 1.00 85.12 76 ASN A O 1
ATOM 610 N N . GLN A 1 77 ? 18.204 13.210 -7.946 1.00 92.75 77 GLN A N 1
ATOM 611 C CA . GLN A 1 77 ? 19.054 13.645 -6.832 1.00 92.75 77 GLN A CA 1
ATOM 612 C C . GLN A 1 77 ? 18.445 14.843 -6.090 1.00 92.75 77 GLN A C 1
ATOM 614 O O . GLN A 1 77 ? 18.408 14.849 -4.861 1.00 92.75 77 GLN A O 1
ATOM 619 N N . GLU A 1 78 ? 17.903 15.822 -6.819 1.00 94.12 78 GLU A N 1
ATOM 620 C CA . GLU A 1 78 ? 17.212 16.971 -6.225 1.00 94.12 78 GLU A CA 1
ATOM 621 C C . GLU A 1 78 ? 15.994 16.537 -5.392 1.00 94.12 78 GLU A C 1
ATOM 623 O O . GLU A 1 78 ? 15.845 16.952 -4.243 1.00 94.12 78 GLU A O 1
ATOM 628 N N . LEU A 1 79 ? 15.153 15.646 -5.929 1.00 91.25 79 LEU A N 1
ATOM 629 C CA . LEU A 1 79 ? 13.991 15.110 -5.212 1.00 91.25 79 LEU A CA 1
ATOM 630 C C . LEU A 1 79 ? 14.388 14.328 -3.958 1.00 91.25 79 LEU A C 1
ATOM 632 O O . LEU A 1 79 ? 13.740 14.466 -2.921 1.00 91.25 79 LEU A O 1
ATOM 636 N N . GLN A 1 80 ? 15.453 13.526 -4.025 1.00 88.75 80 GLN A N 1
ATOM 637 C CA . GLN A 1 80 ? 15.977 12.829 -2.850 1.00 88.75 80 GLN A CA 1
ATOM 638 C C . GLN A 1 80 ? 16.414 13.816 -1.766 1.00 88.75 80 GLN A C 1
ATOM 640 O O . GLN A 1 80 ? 16.094 13.614 -0.595 1.00 88.75 80 GLN A O 1
ATOM 645 N N . HIS A 1 81 ? 17.076 14.908 -2.151 1.00 93.75 81 HIS A N 1
ATOM 646 C CA . HIS A 1 81 ? 17.469 15.945 -1.206 1.00 93.75 81 HIS A CA 1
ATOM 647 C C . HIS A 1 81 ? 16.255 16.642 -0.572 1.00 93.75 81 HIS A C 1
ATOM 649 O O . HIS A 1 81 ? 16.227 16.821 0.642 1.00 93.75 81 HIS A O 1
ATOM 655 N N . GLN A 1 82 ? 15.217 16.958 -1.355 1.00 92.31 82 GLN A N 1
ATOM 656 C CA . GLN A 1 82 ? 13.971 17.540 -0.836 1.00 92.31 82 GLN A CA 1
ATOM 657 C C . GLN A 1 82 ? 13.252 16.608 0.150 1.00 92.31 82 GLN A C 1
ATOM 659 O O . GLN A 1 82 ? 12.748 17.057 1.179 1.00 92.31 82 GLN A O 1
ATOM 664 N N . VAL A 1 83 ? 13.206 15.302 -0.137 1.00 89.81 83 VAL A N 1
ATOM 665 C CA . VAL A 1 83 ? 12.614 14.311 0.777 1.00 89.81 83 VAL A CA 1
ATOM 666 C C . VAL A 1 83 ? 13.369 14.262 2.101 1.00 89.81 83 VAL A C 1
ATOM 668 O O . VAL A 1 83 ? 12.734 14.180 3.153 1.00 89.81 83 VAL A O 1
ATOM 671 N N . GLU A 1 84 ? 14.698 14.334 2.066 1.00 92.44 84 GLU A N 1
ATOM 672 C CA . GLU A 1 84 ? 15.503 14.329 3.286 1.00 92.44 84 GLU A CA 1
ATOM 673 C C . GLU A 1 84 ? 15.312 15.617 4.095 1.00 92.44 84 GLU A C 1
ATOM 675 O O . GLU A 1 84 ? 15.068 15.544 5.297 1.00 92.44 84 GLU A O 1
ATOM 680 N N . GLN A 1 85 ? 15.265 16.781 3.438 1.00 93.31 85 GLN A N 1
ATOM 681 C CA . GLN A 1 85 ? 14.929 18.051 4.096 1.00 93.31 85 GLN A CA 1
ATOM 682 C C . GLN A 1 85 ? 13.562 17.987 4.794 1.00 93.31 85 GLN A C 1
ATOM 684 O O . GLN A 1 85 ? 13.447 18.334 5.968 1.00 93.31 85 GLN A O 1
ATOM 689 N N . MET A 1 86 ? 12.528 17.460 4.126 1.00 89.75 86 MET A N 1
ATOM 690 C CA . MET A 1 86 ? 11.210 17.280 4.749 1.00 89.75 86 MET A CA 1
ATOM 691 C C . MET A 1 86 ? 11.250 16.316 5.944 1.00 89.75 86 MET A C 1
ATOM 693 O O . MET A 1 86 ? 10.534 16.510 6.928 1.00 89.75 86 MET A O 1
ATOM 697 N N . ARG A 1 87 ? 12.069 15.258 5.886 1.00 82.69 87 ARG A N 1
ATOM 698 C CA . ARG A 1 87 ? 12.243 14.332 7.016 1.00 82.69 87 ARG A CA 1
ATOM 699 C C . ARG A 1 87 ? 12.906 15.012 8.207 1.00 82.69 87 ARG A C 1
ATOM 701 O O . ARG A 1 87 ? 12.446 14.807 9.331 1.00 82.69 87 ARG A O 1
ATOM 708 N N . GLU A 1 88 ? 13.930 15.824 7.972 1.00 87.25 88 GLU A N 1
ATOM 709 C CA . GLU A 1 88 ? 14.597 16.613 9.010 1.00 87.25 88 GLU A CA 1
ATOM 710 C C . GLU A 1 88 ? 13.646 17.645 9.632 1.00 87.25 88 GLU A C 1
ATOM 712 O O . GLU A 1 88 ? 13.576 17.754 10.859 1.00 87.25 88 GLU A O 1
ATOM 717 N N . GLU A 1 89 ? 12.837 18.336 8.825 1.00 86.88 89 GLU A N 1
ATOM 718 C CA . GLU A 1 89 ? 11.800 19.252 9.315 1.00 86.88 89 GLU A CA 1
ATOM 719 C C . GLU A 1 89 ? 10.772 18.528 10.197 1.00 86.88 89 GLU A C 1
ATOM 721 O O . GLU A 1 89 ? 10.459 18.981 11.302 1.00 86.88 89 GLU A O 1
ATOM 726 N N . LEU A 1 90 ? 10.291 17.356 9.768 1.00 79.56 90 LEU A N 1
ATOM 727 C CA . LEU A 1 90 ? 9.377 16.533 10.564 1.00 79.56 90 LEU A CA 1
ATOM 728 C C . LEU A 1 90 ? 10.023 16.037 11.863 1.00 79.56 90 LEU A C 1
ATOM 730 O O . LEU A 1 90 ? 9.353 15.974 12.897 1.00 79.56 90 LEU A O 1
ATOM 734 N N . ALA A 1 91 ? 11.308 15.680 11.832 1.00 77.50 91 ALA A N 1
ATOM 735 C CA . ALA A 1 91 ? 12.055 15.282 13.019 1.00 77.50 91 ALA A CA 1
ATOM 736 C C . ALA A 1 91 ? 12.235 16.459 13.991 1.00 77.50 91 ALA A C 1
ATOM 738 O O . ALA A 1 91 ? 12.045 16.281 15.194 1.00 77.50 91 ALA A O 1
ATOM 739 N N . SER A 1 92 ? 12.504 17.664 13.484 1.00 81.38 92 SER A N 1
ATOM 740 C CA . SER A 1 92 ? 12.594 18.900 14.272 1.00 81.38 92 SER A CA 1
ATOM 741 C C . SER A 1 92 ? 11.261 19.240 14.951 1.00 81.38 92 SER A C 1
ATOM 743 O O . SER A 1 92 ? 11.215 19.463 16.163 1.00 81.38 92 SER A O 1
ATOM 745 N N . ILE A 1 93 ? 10.145 19.149 14.218 1.00 74.44 93 ILE A N 1
ATOM 746 C CA . ILE A 1 93 ? 8.791 19.334 14.771 1.00 74.44 93 ILE A CA 1
ATOM 747 C C . ILE A 1 93 ? 8.493 18.297 15.867 1.00 74.44 93 ILE A C 1
ATOM 749 O O . ILE A 1 93 ? 7.906 18.626 16.900 1.00 74.44 93 ILE A O 1
ATOM 753 N N . LYS A 1 94 ? 8.917 17.041 15.683 1.00 64.44 94 LYS A N 1
ATOM 754 C CA . LYS A 1 94 ? 8.768 15.988 16.701 1.00 64.44 94 LYS A CA 1
ATOM 755 C C . LYS A 1 94 ? 9.683 16.205 17.912 1.00 64.44 94 LYS A C 1
ATOM 757 O O . LYS A 1 94 ? 9.257 15.934 19.032 1.00 64.44 94 LYS A O 1
ATOM 762 N N . GLY A 1 95 ? 10.893 16.730 17.714 1.00 55.19 95 GLY A N 1
ATOM 763 C CA . GLY A 1 95 ? 11.861 17.031 18.773 1.00 55.19 95 GLY A CA 1
ATOM 764 C C . GLY A 1 95 ? 11.390 18.118 19.742 1.00 55.19 95 GLY A C 1
ATOM 765 O O . GLY A 1 95 ? 11.627 18.007 20.942 1.00 55.19 95 GLY A O 1
ATOM 766 N N . VAL A 1 96 ? 10.630 19.109 19.264 1.00 55.59 96 VAL A N 1
ATOM 767 C CA . VAL A 1 96 ? 9.994 20.131 20.123 1.00 55.59 96 VAL A CA 1
ATOM 768 C C . VAL A 1 96 ? 8.880 19.536 21.005 1.00 55.59 96 VAL A C 1
ATOM 770 O O . VAL A 1 96 ? 8.607 20.050 22.087 1.00 55.59 96 VAL A O 1
ATOM 773 N N . ASN A 1 97 ? 8.296 18.398 20.613 1.00 47.12 97 ASN A N 1
ATOM 774 C CA . ASN A 1 97 ? 7.270 17.682 21.381 1.00 47.12 97 ASN A CA 1
ATOM 775 C C . ASN A 1 97 ? 7.813 16.530 22.251 1.00 47.12 97 ASN A C 1
ATOM 777 O O . ASN A 1 97 ? 7.032 15.873 22.935 1.00 47.12 97 ASN A O 1
ATOM 781 N N . ALA A 1 98 ? 9.129 16.296 22.297 1.00 45.69 98 ALA A N 1
ATOM 782 C CA . ALA A 1 98 ? 9.733 15.188 23.052 1.00 45.69 98 ALA A CA 1
ATOM 783 C C . ALA A 1 98 ? 9.684 15.345 24.593 1.00 45.69 98 ALA A C 1
ATOM 785 O O . ALA A 1 98 ? 10.119 14.450 25.315 1.00 45.69 98 ALA A O 1
ATOM 786 N N . GLY A 1 99 ? 9.155 16.462 25.107 1.00 38.66 99 GLY A N 1
ATOM 787 C CA . GLY A 1 99 ? 8.977 16.721 26.544 1.00 38.66 99 GLY A CA 1
ATOM 788 C C . GLY A 1 99 ? 7.524 16.752 27.027 1.00 38.66 99 GLY A C 1
ATOM 789 O O . GLY A 1 99 ? 7.290 16.889 28.227 1.00 38.66 99 GLY A O 1
ATOM 790 N N . LEU A 1 100 ? 6.542 16.629 26.131 1.00 37.53 100 LEU A N 1
ATOM 791 C CA . LEU A 1 100 ? 5.137 16.505 26.507 1.00 37.53 100 LEU A CA 1
ATOM 792 C C . LEU A 1 100 ? 4.745 15.040 26.324 1.00 37.53 100 LEU A C 1
ATOM 794 O O . LEU A 1 100 ? 4.988 14.494 25.246 1.00 37.53 100 LEU A O 1
ATOM 798 N N . PRO A 1 101 ? 4.169 14.369 27.342 1.00 41.66 101 PRO A N 1
ATOM 799 C CA . PRO A 1 101 ? 3.653 13.029 27.139 1.00 41.66 101 PRO A CA 1
ATOM 800 C C . PRO A 1 101 ? 2.685 13.123 25.967 1.00 41.66 101 PRO A C 1
ATOM 802 O O . PRO A 1 101 ? 1.741 13.913 26.018 1.00 41.66 101 PRO A O 1
ATOM 805 N N . MET A 1 102 ? 2.949 12.365 24.900 1.00 42.31 102 MET A N 1
ATOM 806 C CA . MET A 1 102 ? 1.952 12.065 23.883 1.00 42.31 102 MET A CA 1
ATOM 807 C C . MET A 1 102 ? 0.774 11.477 24.647 1.00 42.31 102 MET A C 1
ATOM 809 O O . MET A 1 102 ? 0.765 10.291 24.969 1.00 42.31 102 MET A O 1
ATOM 813 N N . SER A 1 103 ? -0.162 12.329 25.062 1.00 47.81 103 SER A N 1
ATOM 814 C CA . SER A 1 103 ? -1.385 11.906 25.707 1.00 47.81 103 SER A CA 1
ATOM 815 C C . SER A 1 103 ? -2.032 11.001 24.682 1.00 47.81 103 SER A C 1
ATOM 817 O O . SER A 1 103 ? -2.455 11.492 23.634 1.00 47.81 103 SER A O 1
ATOM 819 N N . ALA A 1 104 ? -1.984 9.692 24.936 1.00 57.28 104 ALA A N 1
ATOM 820 C CA . ALA A 1 104 ? -2.558 8.679 24.076 1.00 57.28 104 ALA A CA 1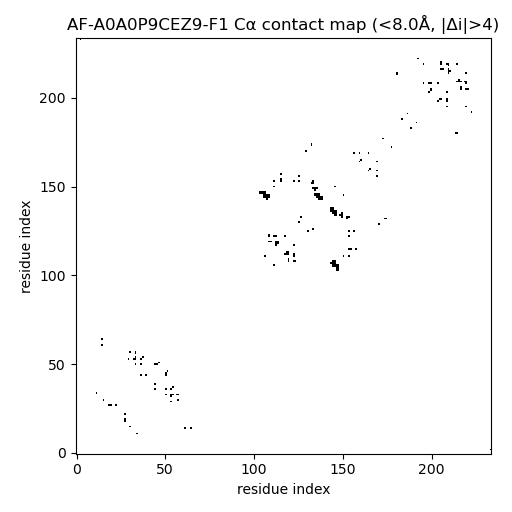
ATOM 821 C C . ALA A 1 104 ? -3.960 9.169 23.730 1.00 57.28 104 ALA A C 1
ATOM 823 O O . ALA A 1 104 ? -4.789 9.303 24.631 1.00 57.28 104 ALA A O 1
ATOM 824 N N . SER A 1 105 ? -4.177 9.585 22.479 1.00 66.06 105 SER A N 1
ATOM 825 C CA . SER A 1 105 ? -5.441 10.190 22.079 1.00 66.06 105 SER A CA 1
ATOM 826 C C . SER A 1 105 ? -6.507 9.145 22.342 1.00 66.06 105 SER A C 1
ATOM 828 O O . SER A 1 105 ? -6.547 8.107 21.682 1.00 66.06 105 SER A O 1
ATOM 830 N N . THR A 1 106 ? -7.290 9.363 23.390 1.00 82.56 106 THR A N 1
ATOM 831 C CA . THR A 1 106 ? -8.234 8.366 23.856 1.00 82.56 106 THR A CA 1
ATOM 832 C C . THR A 1 106 ? -9.471 8.436 22.976 1.00 82.56 106 THR A C 1
ATOM 834 O O . THR A 1 106 ? -10.200 9.428 22.960 1.00 82.56 106 THR A O 1
ATOM 837 N N . LEU A 1 107 ? -9.693 7.373 22.217 1.00 88.62 107 LEU A N 1
ATOM 838 C CA . LEU A 1 107 ? -10.758 7.269 21.233 1.00 88.62 107 LEU A CA 1
ATOM 839 C C . LEU A 1 107 ? -12.010 6.695 21.888 1.00 88.62 107 LEU A C 1
ATOM 841 O O . LEU A 1 107 ? -11.947 5.730 22.655 1.00 88.62 107 LEU A O 1
ATOM 845 N N . THR A 1 108 ? -13.166 7.271 21.582 1.00 92.00 108 THR A N 1
ATOM 846 C CA . THR A 1 108 ? -14.448 6.668 21.953 1.00 92.00 108 THR A CA 1
ATOM 847 C C . THR A 1 108 ? -14.825 5.574 20.953 1.00 92.00 108 THR A C 1
ATOM 849 O O . THR A 1 108 ? -14.339 5.545 19.821 1.00 92.00 108 THR A O 1
ATOM 852 N N . THR A 1 109 ? -15.744 4.678 21.324 1.00 92.75 109 THR A N 1
ATOM 853 C CA . THR A 1 109 ? -16.280 3.667 20.392 1.00 92.75 109 THR A CA 1
ATOM 854 C C . THR A 1 109 ? -16.886 4.301 19.132 1.00 92.75 109 THR A C 1
ATOM 856 O O . THR A 1 109 ? -16.810 3.719 18.052 1.00 92.75 109 THR A O 1
ATOM 859 N N . LYS A 1 110 ? -17.454 5.509 19.258 1.00 93.56 110 LYS A N 1
ATOM 860 C CA . LYS A 1 110 ? -17.996 6.282 18.136 1.00 93.56 110 LYS A CA 1
ATOM 861 C C . LYS A 1 110 ? -16.894 6.716 17.167 1.00 93.56 110 LYS A C 1
ATOM 863 O O . LYS A 1 110 ? -17.068 6.585 15.958 1.00 93.56 110 LYS A O 1
ATOM 868 N N . ASP A 1 111 ? -15.763 7.181 17.692 1.00 92.56 111 ASP A N 1
ATOM 869 C CA . ASP A 1 111 ? -14.621 7.600 16.871 1.00 92.56 111 ASP A CA 1
ATOM 870 C C . ASP A 1 111 ? -14.029 6.404 16.122 1.00 92.56 111 ASP A C 1
ATOM 872 O O . ASP A 1 111 ? -13.772 6.489 14.922 1.00 92.56 111 ASP A O 1
ATOM 876 N N . ILE A 1 112 ? -13.892 5.259 16.801 1.00 93.88 112 ILE A N 1
ATOM 877 C CA . ILE A 1 112 ? -13.444 4.005 16.178 1.00 93.88 112 ILE A CA 1
ATOM 878 C C . ILE A 1 112 ? -14.382 3.600 15.046 1.00 93.88 112 ILE A C 1
ATOM 880 O O . ILE A 1 112 ? -13.916 3.342 13.941 1.00 93.88 112 ILE A O 1
ATOM 884 N N . ALA A 1 113 ? -15.693 3.574 15.298 1.00 94.44 113 ALA A N 1
ATOM 885 C CA . ALA A 1 113 ? -16.698 3.218 14.301 1.00 94.44 113 ALA A CA 1
ATOM 886 C C . ALA A 1 113 ? -16.597 4.095 13.043 1.00 94.44 113 ALA A C 1
ATOM 888 O O . ALA A 1 113 ? -16.612 3.577 11.924 1.00 94.44 113 ALA A O 1
ATOM 889 N N . HIS A 1 114 ? -16.414 5.405 13.233 1.00 92.75 114 HIS A N 1
ATOM 890 C CA . HIS A 1 114 ? -16.197 6.347 12.141 1.00 92.75 114 HIS A CA 1
ATOM 891 C C . HIS A 1 114 ? -14.898 6.055 11.373 1.00 92.75 114 HIS A C 1
ATOM 893 O O . HIS A 1 114 ? -14.924 5.959 10.149 1.00 92.75 114 HIS A O 1
ATOM 899 N N . MET A 1 115 ? -13.776 5.860 12.072 1.00 89.88 115 MET A N 1
ATOM 900 C CA . MET A 1 115 ? -12.468 5.621 11.447 1.00 89.88 115 MET A CA 1
ATOM 901 C C . MET A 1 115 ? -12.396 4.314 10.657 1.00 89.88 115 MET A C 1
ATOM 903 O O . MET A 1 115 ? -11.797 4.284 9.586 1.00 89.88 115 MET A O 1
ATOM 907 N N . ILE A 1 116 ? -13.019 3.242 11.150 1.00 94.25 116 ILE A N 1
ATOM 908 C CA . ILE A 1 116 ? -13.019 1.945 10.459 1.00 94.25 116 ILE A CA 1
ATOM 909 C C . ILE A 1 116 ? -14.163 1.813 9.439 1.00 94.25 116 ILE A C 1
ATOM 911 O O . ILE A 1 116 ? -14.304 0.764 8.810 1.00 94.25 116 ILE A O 1
ATOM 915 N N . GLY A 1 117 ? -15.028 2.823 9.304 1.00 94.56 117 GLY A N 1
ATOM 916 C CA . GLY A 1 117 ? -16.178 2.786 8.397 1.00 94.56 117 GLY A CA 1
ATOM 917 C C . GLY A 1 117 ? -17.180 1.674 8.728 1.00 94.56 117 GLY A C 1
ATOM 918 O O . GLY A 1 117 ? -17.645 0.971 7.834 1.00 94.56 117 GLY A O 1
ATOM 919 N N . SER A 1 118 ? -17.479 1.457 10.012 1.00 96.12 118 SER A N 1
ATOM 920 C CA . SER A 1 118 ? -18.445 0.443 10.471 1.00 96.12 118 SER A CA 1
ATOM 921 C C . SER A 1 118 ? -19.479 1.046 11.419 1.00 96.12 118 SER A C 1
ATOM 923 O O . SER A 1 118 ? -19.232 2.057 12.067 1.00 96.12 118 SER A O 1
ATOM 925 N N . ALA A 1 119 ? -20.657 0.426 11.529 1.00 97.38 119 ALA A N 1
ATOM 926 C CA . ALA A 1 119 ? -21.686 0.894 12.455 1.00 97.38 119 ALA A CA 1
ATOM 927 C C . ALA A 1 119 ? -21.231 0.756 13.920 1.00 97.38 119 ALA A C 1
ATOM 929 O O . ALA A 1 119 ? -20.630 -0.249 14.303 1.00 97.38 119 ALA A O 1
ATOM 930 N N . GLU A 1 120 ? -21.586 1.724 14.768 1.00 97.06 120 GLU A N 1
ATOM 931 C CA . GLU A 1 120 ? -21.217 1.714 16.191 1.00 97.06 120 GLU A CA 1
ATOM 932 C C . GLU A 1 120 ? -21.736 0.460 16.920 1.00 97.06 120 GLU A C 1
ATOM 934 O O . GLU A 1 120 ? -21.045 -0.116 17.760 1.00 97.06 120 GLU A O 1
ATOM 939 N N . SER A 1 121 ? -22.929 -0.020 16.556 1.00 97.75 121 SER A N 1
ATOM 940 C CA . SER A 1 121 ? -23.499 -1.271 17.073 1.00 97.75 121 SER A CA 1
ATOM 941 C C . SER A 1 121 ? -22.637 -2.495 16.744 1.00 97.75 121 SER A C 1
ATOM 943 O O . SER A 1 121 ? -22.494 -3.382 17.587 1.00 97.75 121 SER A O 1
ATOM 945 N N . THR A 1 122 ? -22.023 -2.527 15.558 1.00 97.50 122 THR A N 1
ATOM 946 C CA . THR A 1 122 ? -21.096 -3.582 15.132 1.00 97.50 122 THR A CA 1
ATOM 947 C C . THR A 1 122 ? -19.813 -3.541 15.951 1.00 97.50 122 THR A C 1
ATOM 949 O O . THR A 1 122 ? -19.397 -4.572 16.472 1.00 97.50 122 THR A O 1
ATOM 952 N N . VAL A 1 123 ? -19.231 -2.356 16.151 1.00 97.00 123 VAL A N 1
ATOM 953 C CA . VAL A 1 123 ? -18.022 -2.195 16.976 1.00 97.00 123 VAL A CA 1
ATOM 954 C C . VAL A 1 123 ? -18.283 -2.623 18.420 1.00 97.00 123 VAL A C 1
ATOM 956 O O . VAL A 1 123 ? -17.509 -3.391 18.982 1.00 97.00 123 VAL A O 1
ATOM 959 N N . ARG A 1 124 ? -19.422 -2.228 19.004 1.00 96.38 124 ARG A N 1
ATOM 960 C CA . ARG A 1 124 ? -19.840 -2.674 20.348 1.00 96.38 124 ARG A CA 1
ATOM 961 C C . ARG A 1 124 ? -20.053 -4.187 20.427 1.00 96.38 124 ARG A C 1
ATOM 963 O O . ARG A 1 124 ? -19.817 -4.785 21.474 1.00 96.38 124 ARG A O 1
ATOM 970 N N . LYS A 1 125 ? -20.528 -4.816 19.348 1.00 97.62 125 LYS A N 1
ATOM 971 C CA . LYS A 1 125 ? -20.652 -6.277 19.263 1.00 97.62 125 LYS A CA 1
ATOM 972 C C . LYS A 1 125 ? -19.271 -6.934 19.241 1.00 97.62 125 LYS A C 1
ATOM 974 O O . LYS A 1 125 ? -19.044 -7.853 20.020 1.00 97.62 125 LYS A O 1
ATOM 979 N N . TRP A 1 126 ? -18.343 -6.428 18.432 1.00 97.12 126 TRP A N 1
ATOM 980 C CA . TRP A 1 126 ? -16.961 -6.909 18.399 1.00 97.12 126 TRP A CA 1
ATOM 981 C C . TRP A 1 126 ? -16.241 -6.716 19.736 1.00 97.12 126 TRP A C 1
ATOM 983 O O . TRP A 1 126 ? -15.549 -7.623 20.177 1.00 97.12 126 TRP A O 1
ATOM 993 N N . GLU A 1 127 ? -16.476 -5.606 20.441 1.00 95.06 127 GLU A N 1
ATOM 994 C CA . GLU A 1 127 ? -15.944 -5.387 21.795 1.00 95.06 127 GLU A CA 1
ATOM 995 C C . GLU A 1 127 ? -16.407 -6.476 22.781 1.00 95.06 127 GLU A C 1
ATOM 997 O O . GLU A 1 127 ? -15.656 -6.871 23.667 1.00 95.06 127 GLU A O 1
ATOM 1002 N N . LYS A 1 128 ? -17.633 -6.995 22.630 1.00 96.12 128 LYS A N 1
ATOM 1003 C CA . LYS A 1 128 ? -18.136 -8.109 23.452 1.00 96.12 128 LYS A CA 1
ATOM 1004 C C . LYS A 1 128 ? -17.550 -9.456 23.033 1.00 96.12 128 LYS A C 1
ATOM 1006 O O . LYS A 1 128 ? -17.242 -10.267 23.897 1.00 96.12 128 LYS A O 1
ATOM 1011 N N . GLU A 1 129 ? -17.432 -9.703 21.730 1.00 97.00 129 GLU A N 1
ATOM 1012 C CA . GLU A 1 129 ? -16.960 -10.983 21.181 1.00 97.00 129 GLU A CA 1
ATOM 1013 C C . GLU A 1 129 ? -15.447 -11.181 21.357 1.00 97.00 129 GLU A C 1
ATOM 1015 O O . GLU A 1 129 ? -15.012 -12.284 21.687 1.00 97.00 129 GLU A O 1
ATOM 1020 N N . PHE A 1 130 ? -14.670 -10.112 21.167 1.00 96.19 130 PHE A N 1
ATOM 1021 C CA . PHE A 1 130 ? -13.203 -10.104 21.119 1.00 96.19 130 PHE A CA 1
ATOM 1022 C C . PHE A 1 130 ? -12.575 -9.258 22.238 1.00 96.19 130 PHE A C 1
ATOM 1024 O O . PHE A 1 130 ? -11.394 -8.927 22.184 1.00 96.19 130 PHE A O 1
ATOM 1031 N N . GLY A 1 131 ? -13.345 -8.886 23.265 1.00 93.69 131 GLY A N 1
ATOM 1032 C CA . GLY A 1 131 ? -12.905 -7.978 24.335 1.00 93.69 131 GLY A CA 1
ATOM 1033 C C . GLY A 1 131 ? -11.756 -8.487 25.211 1.00 93.69 131 GLY A C 1
ATOM 1034 O O . GLY A 1 131 ? -11.233 -7.725 26.023 1.00 93.69 131 GLY A O 1
ATOM 1035 N N . GLU A 1 132 ? -11.382 -9.759 25.073 1.00 93.38 132 GLU A N 1
ATOM 1036 C CA . GLU A 1 132 ? -10.183 -10.351 25.677 1.00 93.38 132 GLU A CA 1
ATOM 1037 C C . GLU A 1 132 ? -8.892 -9.966 24.935 1.00 93.38 132 GLU A C 1
ATOM 1039 O O . GLU A 1 132 ? -7.846 -9.864 25.567 1.00 93.38 132 GLU A O 1
ATOM 1044 N N . TYR A 1 133 ? -8.983 -9.667 23.634 1.00 93.50 133 TYR A N 1
ATOM 1045 C CA . TYR A 1 133 ? -7.853 -9.294 22.772 1.00 93.50 133 TYR A CA 1
ATOM 1046 C C . TYR A 1 133 ? -7.714 -7.784 22.569 1.00 93.50 133 TYR A C 1
ATOM 1048 O O . TYR A 1 133 ? -6.693 -7.314 22.080 1.00 93.50 133 TYR A O 1
ATOM 1056 N N . ILE A 1 134 ? -8.742 -7.006 22.913 1.00 92.31 134 ILE A N 1
ATOM 1057 C CA . ILE A 1 134 ? -8.732 -5.549 22.756 1.00 92.31 134 ILE A CA 1
ATOM 1058 C C . ILE A 1 134 ? -8.062 -4.923 23.991 1.00 92.31 134 ILE A C 1
ATOM 1060 O O . ILE A 1 134 ? -8.598 -5.069 25.097 1.00 92.31 134 ILE A O 1
ATOM 1064 N N . PRO A 1 135 ? -6.944 -4.184 23.833 1.00 89.25 135 PRO A N 1
ATOM 1065 C CA . PRO A 1 135 ? -6.300 -3.473 24.930 1.00 89.25 135 PRO A CA 1
ATOM 1066 C C . PRO A 1 135 ? -7.287 -2.559 25.660 1.00 89.25 135 PRO A C 1
ATOM 1068 O O . PRO A 1 135 ? -7.961 -1.714 25.061 1.00 89.25 135 PRO A O 1
ATOM 1071 N N . LYS A 1 136 ? -7.391 -2.741 26.978 1.00 82.88 136 LYS A N 1
ATOM 1072 C CA . LYS A 1 136 ? -8.268 -1.935 27.830 1.00 82.88 136 LYS A CA 1
ATOM 1073 C C . LYS A 1 136 ? -7.490 -0.738 28.349 1.00 82.88 136 LYS A C 1
ATOM 1075 O O . LYS A 1 136 ? -6.507 -0.901 29.067 1.00 82.88 136 LYS A O 1
ATOM 1080 N N . PHE A 1 137 ? -7.960 0.460 28.022 1.00 79.50 137 PHE A N 1
ATOM 1081 C CA . PHE A 1 137 ? -7.450 1.687 28.613 1.00 79.50 137 PHE A CA 1
ATOM 1082 C C . PHE A 1 137 ? -8.372 2.113 29.757 1.00 79.50 137 PHE A C 1
ATOM 1084 O O . PHE A 1 137 ? -9.544 2.431 29.547 1.00 79.50 137 PHE A O 1
ATOM 1091 N N . ASN A 1 138 ? -7.844 2.099 30.980 1.00 70.06 138 ASN A N 1
ATOM 1092 C CA . ASN A 1 138 ? -8.570 2.579 32.150 1.00 70.06 138 ASN A CA 1
ATOM 1093 C C . ASN A 1 138 ? -8.418 4.100 32.230 1.00 70.06 138 ASN A C 1
ATOM 1095 O O . ASN A 1 138 ? -7.456 4.609 32.800 1.00 70.06 138 ASN A O 1
ATOM 1099 N N . ASP A 1 139 ? -9.369 4.819 31.638 1.00 73.50 139 ASP A N 1
ATOM 1100 C CA . ASP A 1 139 ? -9.487 6.261 31.834 1.00 73.50 139 ASP A CA 1
ATOM 1101 C C . ASP A 1 139 ? -9.918 6.533 33.293 1.00 73.50 139 ASP A C 1
ATOM 1103 O O . ASP A 1 139 ? -10.919 5.958 33.742 1.00 73.50 139 ASP A O 1
ATOM 1107 N N . PRO A 1 140 ? -9.219 7.402 34.052 1.00 71.19 140 PRO A N 1
ATOM 1108 C CA . PRO A 1 140 ? -9.640 7.806 35.396 1.00 71.19 140 PRO A CA 1
ATOM 1109 C C . PRO A 1 140 ? -11.063 8.388 35.448 1.00 71.19 140 PRO A C 1
ATOM 1111 O O . PRO A 1 140 ? -11.697 8.352 36.500 1.00 71.19 140 PRO A O 1
ATOM 1114 N N . SER A 1 141 ? -11.608 8.862 34.322 1.00 72.06 141 SER A N 1
ATOM 1115 C CA . SER A 1 141 ? -13.000 9.319 34.216 1.00 72.06 141 SER A CA 1
ATOM 1116 C C . SER A 1 141 ? -14.049 8.191 34.284 1.00 72.06 141 SER A C 1
ATOM 1118 O O . SER A 1 141 ? -15.247 8.481 34.245 1.00 72.06 141 SER A O 1
ATOM 1120 N N . GLY A 1 142 ? -13.651 6.913 34.302 1.00 70.06 142 GLY A N 1
ATOM 1121 C CA . GLY A 1 142 ? -14.571 5.766 34.293 1.00 70.06 142 GLY A CA 1
ATOM 1122 C C . GLY A 1 142 ? -15.310 5.550 32.964 1.00 70.06 142 GLY A C 1
ATOM 1123 O O . GLY A 1 142 ? -16.114 4.626 32.840 1.00 70.06 142 GLY A O 1
ATOM 1124 N N . SER A 1 143 ? -15.036 6.379 31.953 1.00 74.75 143 SER A N 1
ATOM 1125 C CA . SER A 1 143 ? -15.550 6.197 30.598 1.00 74.75 143 SER A CA 1
ATOM 1126 C C . SER A 1 143 ? -14.710 5.159 29.862 1.00 74.75 143 SER A C 1
ATOM 1128 O O . SER A 1 143 ? -13.484 5.207 29.897 1.00 74.75 143 SER A O 1
ATOM 1130 N N . LYS A 1 144 ? -15.364 4.234 29.153 1.00 78.88 144 LYS A N 1
ATOM 1131 C CA . LYS A 1 144 ? -14.662 3.297 28.272 1.00 78.88 144 LYS A CA 1
ATOM 1132 C C . LYS A 1 144 ? -14.021 4.070 27.127 1.00 78.88 144 LYS A C 1
ATOM 1134 O O . LYS A 1 144 ? -14.725 4.565 26.244 1.00 78.88 144 LYS A O 1
ATOM 1139 N N . ARG A 1 145 ? -12.699 4.169 27.155 1.00 87.94 145 ARG A N 1
ATOM 1140 C CA . ARG A 1 145 ? -11.914 4.726 26.062 1.00 87.94 145 ARG A CA 1
ATOM 1141 C C . ARG A 1 145 ? -10.926 3.701 25.540 1.00 87.94 145 ARG A C 1
ATOM 1143 O O . ARG A 1 145 ? -10.585 2.735 26.218 1.00 87.94 145 ARG A O 1
ATOM 1150 N N . HIS A 1 146 ? -10.492 3.928 24.315 1.00 88.75 146 HIS A N 1
ATOM 1151 C CA . HIS A 1 146 ? -9.605 3.050 23.578 1.00 88.75 146 HIS A CA 1
ATOM 1152 C C . HIS A 1 146 ? -8.336 3.810 23.201 1.00 88.75 146 HIS A C 1
ATOM 1154 O O . HIS A 1 146 ? -8.387 5.000 22.891 1.00 88.75 146 HIS A O 1
ATOM 1160 N N . ASN A 1 147 ? -7.196 3.130 23.241 1.00 89.06 147 ASN A N 1
ATOM 1161 C CA . ASN A 1 147 ? -5.940 3.656 22.721 1.00 89.06 147 ASN A CA 1
ATOM 1162 C C . ASN A 1 147 ? -5.807 3.339 21.217 1.00 89.06 147 ASN A C 1
ATOM 1164 O O . ASN A 1 147 ? -6.660 2.680 20.616 1.00 89.06 147 ASN A O 1
ATOM 1168 N N . GLU A 1 148 ? -4.724 3.807 20.602 1.00 85.56 148 GLU A N 1
ATOM 1169 C CA . GLU A 1 148 ? -4.422 3.519 19.196 1.00 85.56 148 GLU A CA 1
ATOM 1170 C C . GLU A 1 148 ? -4.235 2.011 18.933 1.00 85.56 148 GLU A C 1
ATOM 1172 O O . GLU A 1 148 ? -4.611 1.510 17.876 1.00 85.56 148 GLU A O 1
ATOM 1177 N N . GLU A 1 149 ? -3.723 1.249 19.902 1.00 87.25 149 GLU A N 1
ATOM 1178 C CA . GLU A 1 149 ? -3.559 -0.205 19.767 1.00 87.25 149 GLU A CA 1
ATOM 1179 C C . GLU A 1 149 ? -4.907 -0.922 19.638 1.00 87.25 149 GLU A C 1
ATOM 1181 O O . GLU A 1 149 ? -5.076 -1.774 18.768 1.00 87.25 149 GLU A O 1
ATOM 1186 N N . ALA A 1 150 ? -5.903 -0.529 20.435 1.00 91.38 150 ALA A N 1
ATOM 1187 C CA . ALA A 1 150 ? -7.262 -1.037 20.297 1.00 91.38 150 ALA A CA 1
ATOM 1188 C C . ALA A 1 150 ? -7.846 -0.733 18.910 1.00 91.38 150 ALA A C 1
ATOM 1190 O O . ALA A 1 150 ? -8.504 -1.595 18.327 1.00 91.38 150 ALA A O 1
ATOM 1191 N N . LEU A 1 151 ? -7.567 0.448 18.343 1.00 91.81 151 LEU A N 1
ATOM 1192 C CA . LEU A 1 151 ? -7.975 0.779 16.975 1.00 91.81 151 LEU A CA 1
ATOM 1193 C C . LEU A 1 151 ? -7.358 -0.188 15.947 1.00 91.81 151 LEU A C 1
ATOM 1195 O O . LEU A 1 151 ? -8.070 -0.640 15.049 1.00 91.81 151 LEU A O 1
ATOM 1199 N N . ARG A 1 152 ? -6.078 -0.559 16.093 1.00 90.56 152 ARG A N 1
ATOM 1200 C CA . ARG A 1 152 ? -5.418 -1.543 15.210 1.00 90.56 152 ARG A CA 1
ATOM 1201 C C . ARG A 1 152 ? -6.100 -2.911 15.270 1.00 90.56 152 ARG A C 1
ATOM 1203 O O . ARG A 1 152 ? -6.394 -3.483 14.222 1.00 90.56 152 ARG A O 1
ATOM 1210 N N . VAL A 1 153 ? -6.446 -3.383 16.470 1.00 94.25 153 VAL A N 1
ATOM 1211 C CA . VAL A 1 153 ? -7.197 -4.640 16.651 1.00 94.25 153 VAL A CA 1
ATOM 1212 C C . VAL A 1 153 ? -8.568 -4.569 15.965 1.00 94.25 153 VAL A C 1
ATOM 1214 O O . VAL A 1 153 ? -8.970 -5.510 15.284 1.00 94.25 153 VAL A O 1
ATOM 1217 N N . PHE A 1 154 ? -9.279 -3.439 16.059 1.00 95.44 154 PHE A N 1
ATOM 1218 C CA . PHE A 1 154 ? -10.556 -3.264 15.355 1.00 95.44 154 PHE A CA 1
ATOM 1219 C C . PHE A 1 154 ? -10.419 -3.280 13.827 1.00 95.44 154 PHE A C 1
ATOM 1221 O O . PHE A 1 154 ? -11.286 -3.846 13.156 1.00 95.44 154 PHE A O 1
ATOM 1228 N N . PHE A 1 155 ? -9.349 -2.708 13.267 1.00 94.19 155 PHE A N 1
ATOM 1229 C CA . PHE A 1 155 ? -9.064 -2.820 11.832 1.00 94.19 155 PHE A CA 1
ATOM 1230 C C . PHE A 1 155 ? -8.825 -4.272 11.411 1.00 94.19 155 PHE A C 1
ATOM 1232 O O . PHE A 1 155 ? -9.378 -4.702 10.398 1.00 94.19 155 PHE A O 1
ATOM 1239 N N . GLN A 1 156 ? -8.074 -5.040 12.202 1.00 94.31 156 GLN A N 1
ATOM 1240 C CA . GLN A 1 156 ? -7.832 -6.456 11.926 1.00 94.31 156 GLN A CA 1
ATOM 1241 C C . GLN A 1 156 ? -9.130 -7.271 11.985 1.00 94.31 156 GLN A C 1
ATOM 1243 O O . GLN A 1 156 ? -9.442 -8.006 11.048 1.00 94.31 156 GLN A O 1
ATOM 1248 N N . ILE A 1 157 ? -9.953 -7.074 13.023 1.00 95.81 157 ILE A N 1
ATOM 1249 C CA . ILE A 1 157 ? -11.270 -7.723 13.126 1.00 95.81 157 ILE A CA 1
ATOM 1250 C C . ILE A 1 157 ? -12.123 -7.400 11.896 1.00 95.81 157 ILE A C 1
ATOM 1252 O O . ILE A 1 157 ? -12.721 -8.304 11.309 1.00 95.81 157 ILE A O 1
ATOM 1256 N N . LYS A 1 158 ? -12.175 -6.126 11.485 1.00 95.62 158 LYS A N 1
ATOM 1257 C CA . LYS A 1 158 ? -12.919 -5.710 10.293 1.00 95.62 158 LYS A CA 1
ATOM 1258 C C . LYS A 1 158 ? -12.420 -6.435 9.045 1.00 95.62 158 LYS A C 1
ATOM 1260 O O . LYS A 1 158 ? -13.228 -7.008 8.321 1.00 95.62 158 LYS A O 1
ATOM 1265 N N . PHE A 1 159 ? -11.111 -6.435 8.818 1.00 94.06 159 PHE A N 1
ATOM 1266 C CA . PHE A 1 159 ? -10.486 -7.071 7.662 1.00 94.06 159 PHE A CA 1
ATOM 1267 C C . PHE A 1 159 ? -10.837 -8.564 7.557 1.00 94.06 159 PHE A C 1
ATOM 1269 O O . PHE A 1 159 ? -11.238 -9.040 6.493 1.00 94.06 159 PHE A O 1
ATOM 1276 N N . LEU A 1 160 ? -10.778 -9.292 8.674 1.00 94.94 160 LEU A N 1
ATOM 1277 C CA . LEU A 1 160 ? -11.119 -10.715 8.721 1.00 94.94 160 LEU A CA 1
ATOM 1278 C C . LEU A 1 160 ? -12.627 -10.961 8.556 1.00 94.94 160 LEU A C 1
ATOM 1280 O O . LEU A 1 160 ? -13.045 -11.889 7.858 1.00 94.94 160 LEU A O 1
ATOM 1284 N N . ARG A 1 161 ? -13.472 -10.104 9.141 1.00 95.31 161 ARG A N 1
ATOM 1285 C CA . ARG A 1 161 ? -14.933 -10.175 8.976 1.00 95.31 161 ARG A CA 1
ATOM 1286 C C . ARG A 1 161 ? -15.366 -9.914 7.536 1.00 95.31 161 ARG A C 1
ATOM 1288 O O . ARG A 1 161 ? -16.233 -10.635 7.042 1.00 95.31 161 ARG A O 1
ATOM 1295 N N . ASP A 1 162 ? -14.752 -8.949 6.857 1.00 93.62 162 ASP A N 1
ATOM 1296 C CA . ASP A 1 162 ? -15.037 -8.636 5.451 1.00 93.62 162 ASP A CA 1
ATOM 1297 C C . ASP A 1 162 ? -14.676 -9.827 4.534 1.00 93.62 162 ASP A C 1
ATOM 1299 O O . ASP A 1 162 ? -15.372 -10.097 3.553 1.00 93.62 162 ASP A O 1
ATOM 1303 N N . ARG A 1 163 ? -13.670 -10.628 4.920 1.00 93.75 163 ARG A N 1
ATOM 1304 C CA . ARG A 1 163 ? -13.293 -11.908 4.286 1.00 93.75 163 ARG A CA 1
ATOM 1305 C C . ARG A 1 163 ? -14.133 -13.112 4.737 1.00 93.75 163 ARG A C 1
ATOM 1307 O O . ARG A 1 163 ? -13.867 -14.236 4.320 1.00 93.75 163 ARG A O 1
ATOM 1314 N N . ARG A 1 164 ? -15.169 -12.889 5.553 1.00 96.44 164 ARG A N 1
ATOM 1315 C CA . ARG A 1 164 ? -16.072 -13.918 6.107 1.00 96.44 164 ARG A CA 1
ATOM 1316 C C . ARG A 1 164 ? -15.364 -14.985 6.948 1.00 96.44 164 ARG A C 1
ATOM 1318 O O . ARG A 1 164 ? -15.848 -16.114 7.034 1.00 96.44 164 ARG A O 1
ATOM 1325 N N . VAL A 1 165 ? -14.256 -14.632 7.598 1.00 94.56 165 VAL A N 1
ATOM 1326 C CA . VAL A 1 165 ? -13.562 -15.540 8.517 1.00 94.56 165 VAL A CA 1
ATOM 1327 C C . VAL A 1 165 ? -14.484 -15.863 9.714 1.00 94.56 165 VAL A C 1
ATOM 1329 O O . VAL A 1 165 ? -15.117 -14.950 10.270 1.00 94.56 165 VAL A O 1
ATOM 1332 N N . PRO A 1 166 ? -14.623 -17.146 10.109 1.00 97.19 166 PRO A N 1
ATOM 1333 C CA . PRO A 1 166 ? -15.400 -17.546 11.280 1.00 97.19 166 PRO A CA 1
ATOM 1334 C C . PRO A 1 166 ? -14.889 -16.899 12.570 1.00 97.19 166 PRO A C 1
ATOM 1336 O O . PRO A 1 166 ? -13.713 -16.587 12.704 1.00 97.19 166 PRO A O 1
ATOM 1339 N N . THR A 1 167 ? -15.776 -16.721 13.551 1.00 96.25 167 THR A N 1
ATOM 1340 C CA . THR A 1 167 ? -15.433 -15.998 14.795 1.00 96.25 167 THR A CA 1
ATOM 1341 C C . THR A 1 167 ? -14.315 -16.685 15.575 1.00 96.25 167 THR A C 1
ATOM 1343 O O . THR A 1 167 ? -13.423 -15.997 16.052 1.00 96.25 167 THR A O 1
ATOM 1346 N N . ASP A 1 168 ? -14.322 -18.016 15.639 1.00 96.38 168 ASP A N 1
ATOM 1347 C CA . ASP A 1 168 ? -13.305 -18.781 16.369 1.00 96.38 168 ASP A CA 1
ATOM 1348 C C . ASP A 1 168 ? -11.918 -18.660 15.722 1.00 96.38 168 ASP A C 1
ATOM 1350 O O . ASP A 1 168 ? -10.936 -18.460 16.427 1.00 96.38 168 ASP A O 1
ATOM 1354 N N . ALA A 1 169 ? -11.848 -18.655 14.386 1.00 95.31 169 ALA A N 1
ATOM 1355 C CA . ALA A 1 169 ? -10.598 -18.442 13.655 1.00 95.31 169 ALA A CA 1
ATOM 1356 C C . ALA A 1 169 ? -10.049 -17.018 13.856 1.00 95.31 169 ALA A C 1
ATOM 1358 O O . ALA A 1 169 ? -8.852 -16.843 14.041 1.00 95.31 169 ALA A O 1
ATOM 1359 N N . ILE A 1 170 ? -10.924 -16.002 13.910 1.00 95.38 170 ILE A N 1
ATOM 1360 C CA . ILE A 1 170 ? -10.509 -14.630 14.256 1.00 95.38 170 ILE A CA 1
ATOM 1361 C C . ILE A 1 170 ? -9.918 -14.592 15.670 1.00 95.38 170 ILE A C 1
ATOM 1363 O O . ILE A 1 170 ? -8.912 -13.931 15.896 1.00 95.38 170 ILE A O 1
ATOM 1367 N N . LYS A 1 171 ? -10.535 -15.286 16.634 1.00 95.69 171 LYS A N 1
ATOM 1368 C CA . LYS A 1 171 ? -10.016 -15.349 18.006 1.00 95.69 171 LYS A CA 1
ATOM 1369 C C . LYS A 1 171 ? -8.653 -16.022 18.073 1.00 95.69 171 LYS A C 1
ATOM 1371 O O . LYS A 1 171 ? -7.786 -15.531 18.781 1.00 95.69 171 LYS A O 1
ATOM 1376 N N . GLU A 1 172 ? -8.471 -17.118 17.345 1.00 94.25 172 GLU A N 1
ATOM 1377 C CA . GLU A 1 172 ? -7.189 -17.814 17.258 1.00 94.25 172 GLU A CA 1
ATOM 1378 C C . GLU A 1 172 ? -6.099 -16.904 16.674 1.00 94.25 172 GLU A C 1
ATOM 1380 O O . GLU A 1 172 ? -5.034 -16.773 17.271 1.00 94.25 172 GLU A O 1
ATOM 1385 N N . GLU A 1 173 ? -6.398 -16.187 15.588 1.00 91.81 173 GLU A N 1
ATOM 1386 C CA . GLU A 1 173 ? -5.466 -15.240 14.963 1.00 91.81 173 GLU A CA 1
ATOM 1387 C C . GLU A 1 173 ? -5.114 -14.064 15.893 1.00 91.81 173 GLU A C 1
ATOM 1389 O O . GLU A 1 173 ? -3.955 -13.664 15.998 1.00 91.81 173 GLU A O 1
ATOM 1394 N N . LEU A 1 174 ? -6.094 -13.539 16.635 1.00 91.88 174 LEU A N 1
ATOM 1395 C CA . LEU A 1 174 ? -5.857 -12.502 17.644 1.00 91.88 174 LEU A CA 1
ATOM 1396 C C . LEU A 1 174 ? -5.083 -13.035 18.865 1.00 91.88 174 LEU A C 1
ATOM 1398 O O . LEU A 1 174 ? -4.293 -12.299 19.455 1.00 91.88 174 LEU A O 1
ATOM 1402 N N . ALA A 1 175 ? -5.288 -14.300 19.248 1.00 90.81 175 ALA A N 1
ATOM 1403 C CA . ALA A 1 175 ? -4.618 -14.949 20.378 1.00 90.81 175 ALA A CA 1
ATOM 1404 C C . ALA A 1 175 ? -3.148 -15.261 20.098 1.00 90.81 175 ALA A C 1
ATOM 1406 O O . ALA A 1 175 ? -2.326 -15.189 21.011 1.00 90.81 175 ALA A O 1
ATOM 1407 N N . GLN A 1 176 ? -2.819 -15.584 18.846 1.00 85.75 176 GLN A N 1
ATOM 1408 C CA . GLN A 1 176 ? -1.440 -15.788 18.401 1.00 85.75 176 GLN A CA 1
ATOM 1409 C C . GLN A 1 176 ? -0.610 -14.501 18.461 1.00 85.75 176 GLN A C 1
ATOM 1411 O O . GLN A 1 176 ? 0.613 -14.567 18.379 1.00 85.75 176 GLN A O 1
ATOM 1416 N N . GLY A 1 177 ? -1.253 -13.351 18.698 1.00 66.50 177 GLY A N 1
ATOM 1417 C CA . GLY A 1 177 ? -0.575 -12.115 19.038 1.00 66.50 177 GLY A CA 1
ATOM 1418 C C . GLY A 1 177 ? 0.358 -11.668 17.925 1.00 66.50 177 GLY A C 1
ATOM 1419 O O . GLY A 1 177 ? 1.564 -11.611 18.128 1.00 66.50 177 GLY A O 1
ATOM 1420 N N . HIS A 1 178 ? -0.187 -11.295 16.771 1.00 49.12 178 HIS A N 1
ATOM 1421 C CA . HIS A 1 178 ? 0.550 -10.433 15.851 1.00 49.12 178 HIS A CA 1
ATOM 1422 C C . HIS A 1 178 ? 0.665 -9.039 16.520 1.00 49.12 178 HIS A C 1
ATOM 1424 O O . HIS A 1 178 ? -0.351 -8.378 16.695 1.00 49.12 178 HIS A O 1
ATOM 1430 N N . ASN A 1 179 ? 1.788 -8.469 16.983 1.00 42.12 179 ASN A N 1
ATOM 1431 C CA . ASN A 1 179 ? 3.205 -8.617 16.649 1.00 42.12 179 ASN A CA 1
ATOM 1432 C C . ASN A 1 179 ? 3.432 -9.128 15.232 1.00 42.12 179 ASN A C 1
ATOM 1434 O O . ASN A 1 179 ? 3.750 -10.285 15.006 1.00 42.12 179 ASN A O 1
ATOM 1438 N N . GLU A 1 180 ? 3.275 -8.176 14.312 1.00 37.62 180 GLU A N 1
ATOM 1439 C CA . GLU A 1 180 ? 3.693 -8.206 12.909 1.00 37.62 180 GLU A CA 1
ATOM 1440 C C . GLU A 1 180 ? 2.621 -8.731 11.959 1.00 37.62 180 GLU A C 1
ATOM 1442 O O . GLU A 1 180 ? 2.268 -9.902 11.986 1.00 37.62 180 GLU A O 1
ATOM 1447 N N . SER A 1 181 ? 2.169 -7.865 11.038 1.00 38.19 181 SER A N 1
ATOM 1448 C CA . SER A 1 181 ? 1.855 -8.296 9.667 1.00 38.19 181 SER A CA 1
ATOM 1449 C C . SER A 1 181 ? 2.793 -9.438 9.282 1.00 38.19 181 SER A C 1
ATOM 1451 O O . SER A 1 181 ? 3.973 -9.300 9.604 1.00 38.19 181 SER A O 1
ATOM 1453 N N . PRO A 1 182 ? 2.307 -10.515 8.638 1.00 38.81 182 PRO A N 1
ATOM 1454 C CA . PRO A 1 182 ? 3.039 -11.767 8.447 1.00 38.81 182 PRO A CA 1
ATOM 1455 C C . PRO A 1 182 ? 4.533 -11.508 8.279 1.00 38.81 182 PRO A C 1
ATOM 1457 O O . PRO A 1 182 ? 4.968 -10.969 7.258 1.00 38.81 182 PRO A O 1
ATOM 1460 N N . LYS A 1 183 ? 5.303 -11.791 9.339 1.00 44.59 183 LYS A N 1
ATOM 1461 C CA . LYS A 1 183 ? 6.747 -11.637 9.285 1.00 44.59 183 LYS A CA 1
ATOM 1462 C C . LYS A 1 183 ? 7.223 -12.575 8.190 1.00 44.59 183 LYS A C 1
ATOM 1464 O O . LYS A 1 183 ? 6.860 -13.748 8.145 1.00 44.59 183 LYS A O 1
ATOM 1469 N N . LYS A 1 184 ? 8.011 -11.996 7.301 1.00 45.94 184 LYS A N 1
ATOM 1470 C CA . LYS A 1 184 ? 8.515 -12.499 6.025 1.00 45.94 184 LYS A CA 1
ATOM 1471 C C . LYS A 1 184 ? 9.296 -13.827 6.083 1.00 45.94 184 LYS A C 1
ATOM 1473 O O . LYS A 1 184 ? 9.829 -14.245 5.068 1.00 45.94 184 LYS A O 1
ATOM 1478 N N . ASP A 1 185 ? 9.372 -14.489 7.231 1.00 46.69 185 ASP A N 1
ATOM 1479 C CA . ASP A 1 185 ? 10.361 -15.538 7.482 1.00 46.69 185 ASP A CA 1
ATOM 1480 C C . ASP A 1 185 ? 9.828 -16.975 7.292 1.00 46.69 185 ASP A C 1
ATOM 1482 O O . ASP A 1 185 ? 10.626 -17.908 7.310 1.00 46.69 185 ASP A O 1
ATOM 1486 N N . GLU A 1 186 ? 8.523 -17.186 7.056 1.00 45.53 186 GLU A N 1
ATOM 1487 C CA . GLU A 1 186 ? 7.958 -18.543 6.846 1.00 45.53 186 GLU A CA 1
ATOM 1488 C C . GLU A 1 186 ? 7.199 -18.766 5.529 1.00 45.53 186 GLU A C 1
ATOM 1490 O O . GLU A 1 186 ? 6.867 -19.904 5.189 1.00 45.53 186 GLU A O 1
ATOM 1495 N N . LEU A 1 187 ? 6.976 -17.725 4.727 1.00 47.03 187 LEU A N 1
ATOM 1496 C CA . LEU A 1 187 ? 6.663 -17.920 3.314 1.00 47.03 187 LEU A CA 1
ATOM 1497 C C . LEU A 1 187 ? 7.997 -18.010 2.588 1.00 47.03 187 LEU A C 1
ATOM 1499 O O . LEU A 1 187 ? 8.665 -16.991 2.455 1.00 47.03 187 LEU A O 1
ATOM 1503 N N . ASP A 1 188 ? 8.368 -19.218 2.149 1.00 52.72 188 ASP A N 1
ATOM 1504 C CA . ASP A 1 188 ? 9.446 -19.454 1.181 1.00 52.72 188 ASP A CA 1
ATOM 1505 C C . ASP A 1 188 ? 9.498 -18.264 0.209 1.00 52.72 188 ASP A C 1
ATOM 1507 O O . ASP A 1 188 ? 8.522 -18.023 -0.511 1.00 52.72 188 ASP A O 1
ATOM 1511 N N . ASP A 1 189 ? 10.583 -17.473 0.259 1.00 59.38 189 ASP A N 1
ATOM 1512 C CA . ASP A 1 189 ? 10.752 -16.222 -0.505 1.00 59.38 189 ASP A CA 1
ATOM 1513 C C . ASP A 1 189 ? 10.387 -16.446 -1.988 1.00 59.38 189 ASP A C 1
ATOM 1515 O O . ASP A 1 189 ? 9.858 -15.561 -2.665 1.00 59.38 189 ASP A O 1
ATOM 1519 N N . THR A 1 190 ? 10.575 -17.680 -2.467 1.00 63.75 190 THR A N 1
ATOM 1520 C CA . THR A 1 190 ? 10.188 -18.162 -3.792 1.00 63.75 190 THR A CA 1
ATOM 1521 C C . THR A 1 190 ? 8.672 -18.148 -4.030 1.00 63.75 190 THR A C 1
ATOM 1523 O O . THR A 1 190 ? 8.214 -17.635 -5.052 1.00 63.75 190 THR A O 1
ATOM 1526 N N . ALA A 1 191 ? 7.877 -18.682 -3.101 1.00 66.06 191 ALA A N 1
ATOM 1527 C CA . ALA A 1 191 ? 6.419 -18.748 -3.205 1.00 66.06 191 ALA A CA 1
ATOM 1528 C C . ALA A 1 191 ? 5.783 -17.355 -3.085 1.00 66.06 191 ALA A C 1
ATOM 1530 O O . ALA A 1 191 ? 4.854 -17.020 -3.825 1.00 66.06 191 ALA A O 1
ATOM 1531 N N . TYR A 1 192 ? 6.326 -16.512 -2.204 1.00 72.38 192 TYR A N 1
ATOM 1532 C CA . TYR A 1 192 ? 5.884 -15.127 -2.063 1.00 72.38 192 TYR A CA 1
ATOM 1533 C C . TYR A 1 192 ? 6.194 -14.301 -3.323 1.00 72.38 192 TYR A C 1
ATOM 1535 O O . TYR A 1 192 ? 5.322 -13.595 -3.833 1.00 72.38 192 TYR A O 1
ATOM 1543 N N . HIS A 1 193 ? 7.396 -14.434 -3.894 1.00 73.50 193 HIS A N 1
ATOM 1544 C CA . HIS A 1 193 ? 7.739 -13.779 -5.160 1.00 73.50 193 HIS A CA 1
ATOM 1545 C C . HIS A 1 193 ? 6.891 -14.270 -6.337 1.00 73.50 193 HIS A C 1
ATOM 1547 O O . HIS A 1 193 ? 6.467 -13.445 -7.148 1.00 73.50 193 HIS A O 1
ATOM 1553 N N . GLN A 1 194 ? 6.578 -15.569 -6.407 1.00 78.25 194 GLN A N 1
ATOM 1554 C CA . GLN A 1 194 ? 5.685 -16.112 -7.435 1.00 78.25 194 GLN A CA 1
ATOM 1555 C C . GLN A 1 194 ? 4.266 -15.551 -7.320 1.00 78.25 194 GLN A C 1
ATOM 1557 O O . GLN A 1 194 ? 3.700 -15.139 -8.330 1.00 78.25 194 GLN A O 1
ATOM 1562 N N . ALA A 1 195 ? 3.711 -15.457 -6.109 1.00 73.75 195 ALA A N 1
ATOM 1563 C CA . ALA A 1 195 ? 2.382 -14.888 -5.893 1.00 73.75 195 ALA A CA 1
ATOM 1564 C C . ALA A 1 195 ? 2.318 -13.399 -6.282 1.00 73.75 195 ALA A C 1
ATOM 1566 O O . ALA A 1 195 ? 1.371 -12.964 -6.941 1.00 73.75 195 ALA A O 1
ATOM 1567 N N . VAL A 1 196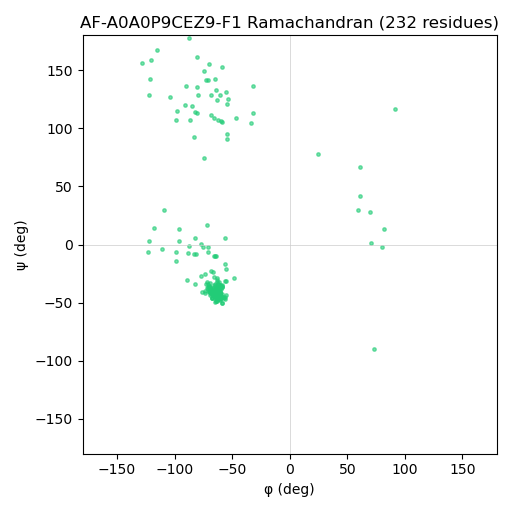 ? 3.349 -12.620 -5.931 1.00 78.88 196 VAL A N 1
ATOM 1568 C CA . VAL A 1 196 ? 3.468 -11.209 -6.335 1.00 78.88 196 VAL A CA 1
ATOM 1569 C C . VAL A 1 196 ? 3.568 -11.089 -7.861 1.00 78.88 196 VAL A C 1
ATOM 1571 O O . VAL A 1 196 ? 2.844 -10.291 -8.457 1.00 78.88 196 VAL A O 1
ATOM 1574 N N . GLN A 1 197 ? 4.401 -11.904 -8.516 1.00 78.50 197 GLN A N 1
ATOM 1575 C CA . GLN A 1 197 ? 4.523 -11.915 -9.979 1.00 78.50 197 GLN A CA 1
ATOM 1576 C C . GLN A 1 197 ? 3.230 -12.328 -10.679 1.00 78.50 197 GLN A C 1
ATOM 1578 O O . GLN A 1 197 ? 2.862 -11.717 -11.679 1.00 78.50 197 GLN A O 1
ATOM 1583 N N . GLU A 1 198 ? 2.521 -13.338 -10.179 1.00 83.31 198 GLU A N 1
ATOM 1584 C CA . GLU A 1 198 ? 1.276 -13.803 -10.788 1.00 83.31 198 GLU A CA 1
ATOM 1585 C C . GLU A 1 198 ? 0.197 -12.712 -10.758 1.00 83.31 198 GLU A C 1
ATOM 1587 O O . GLU A 1 198 ? -0.512 -12.508 -11.745 1.00 83.31 198 GLU A O 1
ATOM 1592 N N . LEU A 1 199 ? 0.093 -11.970 -9.652 1.00 75.88 199 LEU A N 1
ATOM 1593 C CA . LEU A 1 199 ? -0.857 -10.864 -9.519 1.00 75.88 199 LEU A CA 1
ATOM 1594 C C . LEU A 1 199 ? -0.472 -9.661 -10.391 1.00 75.88 199 LEU A C 1
ATOM 1596 O O . LEU A 1 199 ? -1.341 -9.074 -11.035 1.00 75.88 199 LEU A O 1
ATOM 1600 N N . LEU A 1 200 ? 0.819 -9.335 -10.482 1.00 77.06 200 LEU A N 1
ATOM 1601 C CA . LEU A 1 200 ? 1.304 -8.285 -11.383 1.00 77.06 200 LEU A CA 1
ATOM 1602 C C . LEU A 1 200 ? 1.097 -8.655 -12.861 1.00 77.06 200 LEU A C 1
ATOM 1604 O O . LEU A 1 200 ? 0.654 -7.821 -13.646 1.00 77.06 200 LEU A O 1
ATOM 1608 N N . ASN A 1 201 ? 1.324 -9.917 -13.241 1.00 82.06 201 ASN A N 1
ATOM 1609 C CA . ASN A 1 201 ? 1.083 -10.419 -14.600 1.00 82.06 201 ASN A CA 1
ATOM 1610 C C . ASN A 1 201 ? -0.407 -10.431 -14.976 1.00 82.06 201 ASN A C 1
ATOM 1612 O O . ASN A 1 201 ? -0.748 -10.365 -16.156 1.00 82.06 201 ASN A O 1
ATOM 1616 N N . LYS A 1 202 ? -1.304 -10.471 -13.983 1.00 84.06 202 LYS A N 1
ATOM 1617 C CA . LYS A 1 202 ? -2.752 -10.270 -14.166 1.00 84.06 202 LYS A CA 1
ATOM 1618 C C . LYS A 1 202 ? -3.138 -8.794 -14.351 1.00 84.06 202 LYS A C 1
ATOM 1620 O O . LYS A 1 202 ? -4.318 -8.504 -14.523 1.00 84.06 202 LYS A O 1
ATOM 1625 N N . GLY A 1 203 ? -2.169 -7.875 -14.343 1.00 86.69 203 GLY A N 1
ATOM 1626 C CA . GLY A 1 203 ? -2.373 -6.446 -14.578 1.00 86.69 203 GLY A CA 1
ATOM 1627 C C . GLY A 1 203 ? -2.845 -5.663 -13.353 1.00 86.69 203 GLY A C 1
ATOM 1628 O O . GLY A 1 203 ? -3.295 -4.530 -13.514 1.00 86.69 203 GLY A O 1
ATOM 1629 N N . LEU A 1 204 ? -2.767 -6.241 -12.147 1.00 83.38 204 LEU A N 1
ATOM 1630 C CA . LEU A 1 204 ? -3.114 -5.525 -10.919 1.00 83.38 204 LEU A CA 1
ATOM 1631 C C . LEU A 1 204 ? -2.053 -4.468 -10.598 1.00 83.38 204 LEU A C 1
ATOM 1633 O O . LEU A 1 204 ? -0.850 -4.692 -10.746 1.00 83.38 204 LEU A O 1
ATOM 1637 N N . SER A 1 205 ? -2.508 -3.321 -10.107 1.00 86.50 205 SER A N 1
ATOM 1638 C CA . SER A 1 205 ? -1.633 -2.258 -9.618 1.00 86.50 205 SER A CA 1
ATOM 1639 C C . SER A 1 205 ? -0.943 -2.655 -8.308 1.00 86.50 205 SER A C 1
ATOM 1641 O O . SER A 1 205 ? -1.464 -3.450 -7.522 1.00 86.50 205 SER A O 1
ATOM 1643 N N . ALA A 1 206 ? 0.217 -2.057 -8.019 1.00 78.06 206 ALA A N 1
ATOM 1644 C CA . ALA A 1 206 ? 0.980 -2.344 -6.801 1.00 78.06 206 ALA A CA 1
ATOM 1645 C C . ALA A 1 206 ? 0.159 -2.149 -5.510 1.00 78.06 206 ALA A C 1
ATOM 1647 O O . ALA A 1 206 ? 0.354 -2.893 -4.551 1.00 78.06 206 ALA A O 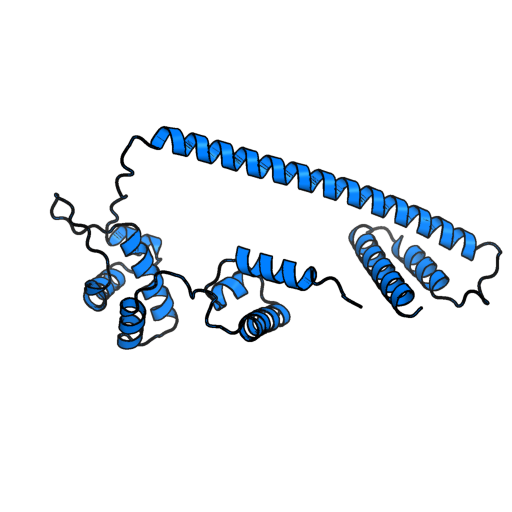1
ATOM 1648 N N . SER A 1 207 ? -0.802 -1.212 -5.488 1.00 78.19 207 SER A N 1
ATOM 1649 C CA . SER A 1 207 ? -1.692 -1.033 -4.334 1.00 78.19 207 SER A CA 1
ATOM 1650 C C . SER A 1 207 ? -2.706 -2.164 -4.172 1.00 78.19 207 SER A C 1
ATOM 1652 O O . SER A 1 207 ? -2.996 -2.557 -3.047 1.00 78.19 207 SER A O 1
ATOM 1654 N N . GLU A 1 208 ? -3.230 -2.714 -5.268 1.00 78.12 208 GLU A N 1
ATOM 1655 C CA . GLU A 1 208 ? -4.169 -3.844 -5.226 1.00 78.12 208 GLU A CA 1
ATOM 1656 C C . GLU A 1 208 ? -3.454 -5.142 -4.839 1.00 78.12 208 GLU A C 1
ATOM 1658 O O . GLU A 1 208 ? -3.982 -5.941 -4.065 1.00 78.12 208 GLU A O 1
ATOM 1663 N N . VAL A 1 209 ? -2.223 -5.335 -5.321 1.00 78.81 209 VAL A N 1
ATOM 1664 C CA . VAL A 1 209 ? -1.375 -6.462 -4.911 1.00 78.81 209 VAL A CA 1
ATOM 1665 C C . VAL A 1 209 ? -1.026 -6.361 -3.423 1.00 78.81 209 VAL A C 1
ATOM 1667 O O . VAL A 1 209 ? -1.186 -7.340 -2.693 1.00 78.81 209 VAL A O 1
ATOM 1670 N N . ALA A 1 210 ? -0.642 -5.171 -2.952 1.00 77.75 210 ALA A N 1
ATOM 1671 C CA . ALA A 1 210 ? -0.365 -4.897 -1.542 1.00 77.75 210 ALA A CA 1
ATOM 1672 C C . ALA A 1 210 ? -1.582 -5.193 -0.650 1.00 77.75 210 ALA A C 1
ATOM 1674 O O . ALA A 1 210 ? -1.472 -5.876 0.368 1.00 77.75 210 ALA A O 1
ATOM 1675 N N . GLN A 1 211 ? -2.768 -4.756 -1.078 1.00 75.75 211 GLN A N 1
ATOM 1676 C CA . GLN A 1 211 ? -4.018 -4.989 -0.361 1.00 75.75 211 GLN A CA 1
ATOM 1677 C C . GLN A 1 211 ? -4.425 -6.472 -0.335 1.00 75.75 211 GLN A C 1
ATOM 1679 O O . GLN A 1 211 ? -4.934 -6.953 0.681 1.00 75.75 211 GLN A O 1
ATOM 1684 N N . ASN A 1 212 ? -4.189 -7.212 -1.422 1.00 75.06 212 ASN A N 1
ATOM 1685 C CA . ASN A 1 212 ? -4.489 -8.643 -1.489 1.00 75.06 212 ASN A CA 1
ATOM 1686 C C . ASN A 1 212 ? -3.579 -9.465 -0.569 1.00 75.06 212 ASN A C 1
ATOM 1688 O O . ASN A 1 212 ? -4.067 -10.352 0.138 1.00 75.06 212 ASN A O 1
ATOM 1692 N N . LEU A 1 213 ? -2.287 -9.131 -0.543 1.00 78.94 213 LEU A N 1
ATOM 1693 C CA . LEU A 1 213 ? -1.263 -9.841 0.225 1.00 78.94 213 LEU A CA 1
ATOM 1694 C C . LEU A 1 213 ? -1.098 -9.328 1.666 1.00 78.94 213 LEU A C 1
ATOM 1696 O O . LEU A 1 213 ? -0.397 -9.956 2.449 1.00 78.94 213 LEU A O 1
ATOM 1700 N N . GLY A 1 214 ? -1.759 -8.227 2.039 1.00 76.06 214 GLY A N 1
ATOM 1701 C CA . GLY A 1 214 ? -1.661 -7.656 3.387 1.00 76.06 214 GLY A CA 1
ATOM 1702 C C . GLY A 1 214 ? -0.297 -7.026 3.689 1.00 76.06 214 GLY A C 1
ATOM 1703 O O . GLY A 1 214 ? 0.117 -6.988 4.846 1.00 76.06 214 GLY A O 1
ATOM 1704 N N . VAL A 1 215 ? 0.396 -6.545 2.656 1.00 80.56 215 VAL A N 1
ATOM 1705 C CA . VAL A 1 215 ? 1.739 -5.946 2.737 1.00 80.56 215 VAL A CA 1
ATOM 1706 C C . VAL A 1 215 ? 1.699 -4.471 2.351 1.00 80.56 215 VAL A C 1
ATOM 1708 O O . VAL A 1 215 ? 0.701 -3.976 1.825 1.00 80.56 215 VAL A O 1
ATOM 1711 N N . SER A 1 216 ? 2.772 -3.732 2.623 1.00 80.12 216 SER A N 1
ATOM 1712 C CA . SER A 1 216 ? 2.847 -2.320 2.248 1.00 80.12 216 SER A CA 1
ATOM 1713 C C . SER A 1 216 ? 3.085 -2.143 0.743 1.00 80.12 216 SER A C 1
ATOM 1715 O O . SER A 1 216 ? 3.771 -2.935 0.095 1.00 80.12 216 SER A O 1
ATOM 1717 N N . VAL A 1 217 ? 2.570 -1.049 0.175 1.00 77.44 217 VAL A N 1
ATOM 1718 C CA . VAL A 1 217 ? 2.824 -0.687 -1.235 1.00 77.44 217 VAL A CA 1
ATOM 1719 C C . VAL A 1 217 ? 4.323 -0.514 -1.494 1.00 77.44 217 VAL A C 1
ATOM 1721 O O . VAL A 1 217 ? 4.827 -0.923 -2.533 1.00 77.44 217 VAL A O 1
ATOM 1724 N N . THR A 1 218 ? 5.055 0.021 -0.515 1.00 75.88 218 THR A N 1
ATOM 1725 C CA . THR A 1 218 ? 6.516 0.149 -0.543 1.00 75.88 218 THR A CA 1
ATOM 1726 C C . THR A 1 218 ? 7.231 -1.191 -0.662 1.00 75.88 218 THR A C 1
ATOM 1728 O O . THR A 1 218 ? 8.217 -1.277 -1.384 1.00 75.88 218 THR A O 1
ATOM 1731 N N . GLU A 1 219 ? 6.745 -2.249 -0.014 1.00 74.06 219 GLU A N 1
ATOM 1732 C CA . GLU A 1 219 ? 7.338 -3.584 -0.148 1.00 74.06 219 GLU A CA 1
ATOM 1733 C C . GLU A 1 219 ? 7.096 -4.173 -1.534 1.00 74.06 219 GLU A C 1
ATOM 1735 O O . GLU A 1 219 ? 8.025 -4.729 -2.114 1.00 74.06 219 GLU A O 1
ATOM 1740 N N . ILE A 1 220 ? 5.898 -4.001 -2.103 1.00 81.25 220 ILE A N 1
ATOM 1741 C CA . ILE A 1 220 ? 5.624 -4.399 -3.493 1.00 81.25 220 ILE A CA 1
ATOM 1742 C C . ILE A 1 220 ? 6.526 -3.628 -4.462 1.00 81.25 220 ILE A C 1
ATOM 1744 O O . ILE A 1 220 ? 7.076 -4.228 -5.384 1.00 81.25 220 ILE A O 1
ATOM 1748 N N . GLN A 1 221 ? 6.736 -2.331 -4.223 1.00 78.12 221 GLN A N 1
ATOM 1749 C CA . GLN A 1 221 ? 7.607 -1.500 -5.050 1.00 78.12 221 GLN A CA 1
ATOM 1750 C C . GLN A 1 221 ? 9.068 -1.956 -4.967 1.00 78.12 221 GLN A C 1
ATOM 1752 O O . GLN A 1 221 ? 9.693 -2.165 -5.997 1.00 78.12 221 GLN A O 1
ATOM 1757 N N . ILE A 1 222 ? 9.587 -2.231 -3.764 1.00 78.44 222 ILE A N 1
ATOM 1758 C CA . ILE A 1 222 ? 10.942 -2.776 -3.566 1.00 78.44 222 ILE A CA 1
ATOM 1759 C C . ILE A 1 222 ? 11.101 -4.134 -4.264 1.00 78.44 222 ILE A C 1
ATOM 1761 O O . ILE A 1 222 ? 12.183 -4.451 -4.753 1.00 78.44 222 ILE A O 1
ATOM 1765 N N . LEU A 1 223 ? 10.054 -4.960 -4.304 1.00 79.31 223 LEU A N 1
ATOM 1766 C CA . LEU A 1 223 ? 10.080 -6.252 -4.995 1.00 79.31 223 LEU A CA 1
ATOM 1767 C C . LEU A 1 223 ? 10.036 -6.100 -6.512 1.00 79.31 223 LEU A C 1
ATOM 1769 O O . LEU A 1 223 ? 10.787 -6.787 -7.197 1.00 79.31 223 LEU A O 1
ATOM 1773 N N . GLN A 1 224 ? 9.210 -5.194 -7.035 1.00 76.06 224 GLN A N 1
ATOM 1774 C CA . GLN A 1 224 ? 9.236 -4.821 -8.450 1.00 76.06 224 GLN A CA 1
ATOM 1775 C C . GLN A 1 224 ? 10.600 -4.268 -8.848 1.00 76.06 224 GLN A C 1
ATOM 1777 O O . GLN A 1 224 ? 11.149 -4.688 -9.865 1.00 76.06 224 GLN A O 1
ATOM 1782 N N . ASP A 1 225 ? 11.169 -3.391 -8.027 1.00 76.88 225 ASP A N 1
ATOM 1783 C CA . ASP A 1 225 ? 12.496 -2.832 -8.237 1.00 76.88 225 ASP A CA 1
ATOM 1784 C C . ASP A 1 225 ? 13.537 -3.952 -8.204 1.00 76.88 225 ASP A C 1
ATOM 1786 O O . ASP A 1 225 ? 14.301 -4.082 -9.138 1.00 76.88 225 ASP A O 1
ATOM 1790 N N . LYS A 1 226 ? 13.524 -4.871 -7.232 1.00 75.06 226 LYS A N 1
ATOM 1791 C CA . LYS A 1 226 ? 14.454 -6.019 -7.211 1.00 75.06 226 LYS A CA 1
ATOM 1792 C C . LYS A 1 226 ? 14.289 -6.977 -8.392 1.00 75.06 226 LYS A C 1
ATOM 1794 O O . LYS A 1 226 ? 15.285 -7.501 -8.879 1.00 75.06 226 LYS A O 1
ATOM 1799 N N . LEU A 1 227 ? 13.060 -7.219 -8.846 1.00 67.31 227 LEU A N 1
ATOM 1800 C CA . LEU A 1 227 ? 12.778 -8.067 -10.007 1.00 67.31 227 LEU A CA 1
ATOM 1801 C C . LEU A 1 227 ? 13.267 -7.411 -11.301 1.00 67.31 227 LEU A C 1
ATOM 1803 O O . LEU A 1 227 ? 13.886 -8.078 -12.126 1.00 67.31 227 LEU A O 1
ATOM 1807 N N . THR A 1 228 ? 13.046 -6.105 -11.454 1.00 67.88 228 THR A N 1
ATOM 1808 C CA . THR A 1 228 ? 13.547 -5.320 -12.593 1.00 67.88 228 THR A CA 1
ATOM 1809 C C . THR A 1 228 ? 15.053 -5.067 -12.517 1.00 67.88 228 THR A C 1
ATOM 1811 O O . THR A 1 228 ? 15.695 -4.921 -13.553 1.00 67.88 228 THR A O 1
ATOM 1814 N N . PHE A 1 229 ? 15.627 -5.080 -11.312 1.00 49.50 229 PHE A N 1
ATOM 1815 C CA . PHE A 1 229 ? 17.049 -4.891 -11.039 1.00 49.50 229 PHE A CA 1
ATOM 1816 C C . PHE A 1 229 ? 17.805 -6.205 -10.882 1.00 49.50 229 PHE A C 1
ATOM 1818 O O . PHE A 1 229 ? 18.939 -6.169 -10.420 1.00 49.50 229 PHE A O 1
ATOM 1825 N N . THR A 1 230 ? 17.242 -7.362 -11.253 1.00 44.44 230 THR A N 1
ATOM 1826 C CA . THR A 1 230 ? 18.090 -8.545 -11.440 1.00 44.44 230 THR A CA 1
ATOM 1827 C C . THR A 1 230 ? 19.062 -8.210 -12.573 1.00 44.44 230 THR A C 1
ATOM 1829 O O . THR A 1 230 ? 18.633 -8.111 -13.726 1.00 44.44 230 THR A O 1
ATOM 1832 N N . PRO A 1 231 ? 20.362 -7.963 -12.291 1.00 43.84 231 PRO A N 1
ATOM 1833 C CA . PRO A 1 231 ? 21.304 -7.832 -13.379 1.00 43.84 231 PRO A CA 1
ATOM 1834 C C . PRO A 1 231 ? 21.293 -9.201 -14.044 1.00 43.84 231 PRO A C 1
ATOM 1836 O O . PRO A 1 231 ? 21.464 -10.213 -13.361 1.00 43.84 231 PRO A O 1
ATOM 1839 N N . SER A 1 232 ? 21.015 -9.246 -15.345 1.00 38.56 232 SER A N 1
ATOM 1840 C CA . SER A 1 232 ? 21.207 -10.458 -16.132 1.00 38.56 232 SER A CA 1
ATOM 1841 C C . SER A 1 232 ? 22.658 -10.883 -15.931 1.00 38.56 232 SER A C 1
ATOM 1843 O O . SER A 1 232 ? 23.561 -10.356 -16.575 1.00 38.56 232 SER A O 1
ATOM 1845 N N . ILE A 1 233 ? 22.915 -11.789 -14.985 1.00 42.53 233 ILE A N 1
ATOM 1846 C CA . ILE A 1 233 ? 24.169 -12.527 -14.923 1.00 42.53 233 ILE A CA 1
ATOM 1847 C C . ILE A 1 233 ? 24.052 -13.533 -16.053 1.00 42.53 233 ILE A C 1
ATOM 1849 O O . ILE A 1 233 ? 23.726 -14.676 -15.785 1.00 42.53 233 ILE A O 1
ATOM 1853 N N . PHE A 1 234 ? 24.203 -13.055 -17.288 1.00 40.50 234 PHE A N 1
ATOM 1854 C CA . PHE A 1 234 ? 24.589 -13.761 -18.508 1.00 40.50 234 PHE A CA 1
ATOM 1855 C C . PHE A 1 234 ? 24.854 -12.711 -19.594 1.00 40.50 234 PHE A C 1
ATOM 1857 O O . PHE A 1 234 ? 23.959 -11.875 -19.870 1.00 40.50 234 PHE A O 1
#

InterPro domains:
  IPR000551 MerR-type HTH domain [PF13411] (108-175)
  IPR009061 Putative DNA-binding domain superfamily [SSF46955] (107-193)

Solvent-accessible surface area (backbone atoms only — not comparable to full-atom values): 13700 Å² total; per-residue (Å²): 117,71,58,65,52,53,54,51,51,51,51,53,49,54,52,48,53,52,48,60,73,70,53,90,78,69,63,62,60,61,50,55,50,29,54,54,58,70,71,46,63,80,92,71,68,60,99,60,71,64,59,58,52,33,50,53,51,50,54,51,54,50,51,54,51,54,53,53,49,52,54,50,53,52,52,51,53,52,51,52,51,52,52,49,52,53,49,52,52,52,49,52,61,49,58,76,47,72,82,54,80,80,69,70,67,67,35,41,66,62,54,48,15,61,75,69,72,46,57,49,71,56,50,57,48,47,49,68,77,45,47,89,71,42,60,83,43,85,44,93,82,74,49,81,34,28,40,67,67,28,50,52,52,52,48,51,54,48,56,41,50,78,69,64,53,54,71,67,59,53,50,51,58,55,68,69,49,69,84,58,69,83,68,78,84,76,55,57,67,66,60,51,50,48,55,54,49,54,43,47,75,71,69,49,51,55,60,58,48,12,63,73,71,66,49,54,48,66,56,45,48,53,48,52,47,50,64,72,59,55,73,76,91,114